Protein AF-A0A175JTN0-F1 (afdb_monomer_lite)

Organism: Entamoeba histolytica (NCBI:txid5759)

Foldseek 3Di:
DVVLVVCQPCCVVCVVCLVVLLVVLVVQCPDPDLVSVLSSLLCNCVSPVDLVSVLVSLVSLLVSLLPDPDVVSVQSSLVSSVVSCVVPPLSHDPVSLLSLLVCCVPVVCVVSSLVSSLSNQAQVCLQVLLVSLLVVCPDDDLVVNLVSLVSNLVSCVRHVPHDCLVVLLVLQQPPSSLVSSLVSLLVVCVDDCVAVSLVVLLVSLFSHPDQVSNLSSLLSNLVRDPDLVVNLVSLVVLLVVQPPPPPPPPPPPDDDDDDDDDDDDDFDWDWDWDQDPVRDIDIDTDRDPPPPVVVVVCPPDTSNVCLLVPDPSNLVSNLVSLVSSLVPDDDDVSVVSVVSSVVSNVSSVVSD

Sequence (352 aa):
MVVLKFIRLIYKSTPQFKSKYIEILGCLISSNSLMVKLEVASIFPLITGNAHVVTQSIQTLVDVVCSSSDVNVKIIGIQRIKMICSRYPKVIKGSCISSLLRMLSIPSIRKDVLQLVMTSLAPRNAGEIVTALRKEIGKDDTGFVVEVLVALRKCKEVNEGVEIDDVMFEALTTPELAKEAIEYIEYRLQGEQRENTVARLIDFIEEVSDNKTLRSIIWMICEYCSHYDEVISMFKRLIVELPNKEETFIEKDIEEKETEEEKKDNGIIESKTVVLADGTYGSVIETFDKQTEKNKFFQKVGLRTMIEQMDSLVISSLAIGIAKICSKVTGKEGNCIRAKGIQILLELYYYV

Radius of gyration: 32.45 Å; chains: 1; bounding box: 75×80×81 Å

Structure (mmCIF, N/CA/C/O backbone):
data_AF-A0A175JTN0-F1
#
_entry.id   AF-A0A175JTN0-F1
#
loop_
_atom_site.group_PDB
_atom_site.id
_atom_site.type_symbol
_atom_site.label_atom_id
_atom_site.label_alt_id
_atom_site.label_comp_id
_atom_site.label_asym_id
_atom_site.label_entity_id
_atom_site.label_seq_id
_atom_site.pdbx_PDB_ins_code
_atom_site.Cartn_x
_atom_site.Cartn_y
_atom_site.Cartn_z
_atom_site.occupancy
_atom_site.B_iso_or_equiv
_atom_site.auth_seq_id
_atom_site.auth_comp_id
_atom_site.auth_asym_id
_atom_site.auth_atom_id
_atom_site.pdbx_PDB_model_num
ATOM 1 N N . MET A 1 1 ? -18.545 7.941 32.592 1.00 83.88 1 MET A N 1
ATOM 2 C CA . MET A 1 1 ? -17.061 7.870 32.624 1.00 83.88 1 MET A CA 1
ATOM 3 C C . MET A 1 1 ? -16.509 7.240 33.903 1.00 83.88 1 MET A C 1
ATOM 5 O O . MET A 1 1 ? -15.729 6.305 33.783 1.00 83.88 1 MET A O 1
ATOM 9 N N . VAL A 1 2 ? -16.905 7.685 35.106 1.00 88.88 2 VAL A N 1
ATOM 10 C CA . VAL A 1 2 ? -16.390 7.145 36.391 1.00 88.88 2 VAL A CA 1
ATOM 11 C C . VAL A 1 2 ? -16.572 5.626 36.512 1.00 88.88 2 VAL A C 1
ATOM 13 O O . VAL A 1 2 ? -15.606 4.915 36.770 1.00 88.88 2 VAL A O 1
ATOM 16 N N . VAL A 1 3 ? -17.773 5.120 36.212 1.00 89.81 3 VAL A N 1
ATOM 17 C CA . VAL A 1 3 ? -18.089 3.679 36.246 1.00 89.81 3 VAL A CA 1
ATOM 18 C C . VAL A 1 3 ? -17.152 2.852 35.353 1.00 89.81 3 VAL A C 1
ATOM 20 O O . VAL A 1 3 ? -16.674 1.802 35.763 1.00 89.81 3 VAL A O 1
ATOM 23 N N . LEU A 1 4 ? -16.823 3.339 34.152 1.00 92.62 4 LEU A N 1
ATOM 24 C CA . LEU A 1 4 ? -15.944 2.630 33.214 1.00 92.62 4 LEU A CA 1
ATOM 25 C C . LEU A 1 4 ? -14.496 2.578 33.704 1.00 92.62 4 LEU A C 1
ATOM 27 O O . LEU A 1 4 ? -13.853 1.535 33.609 1.00 92.62 4 LEU A O 1
ATOM 31 N N . LYS A 1 5 ? -13.992 3.687 34.264 1.00 89.50 5 LYS A N 1
ATOM 32 C CA . LYS A 1 5 ? -12.659 3.725 34.884 1.00 89.50 5 LYS A CA 1
ATOM 33 C C . LYS A 1 5 ? -12.577 2.759 36.062 1.00 89.50 5 LYS A C 1
ATOM 35 O O . LYS A 1 5 ? -11.606 2.017 36.162 1.00 89.50 5 LYS A O 1
ATOM 40 N N . PHE A 1 6 ? -13.615 2.734 36.897 1.00 92.75 6 PHE A N 1
ATOM 41 C CA . PHE A 1 6 ? -13.718 1.800 38.011 1.00 92.75 6 PHE A CA 1
ATOM 42 C C . PHE A 1 6 ? -13.652 0.349 37.522 1.00 92.75 6 PHE A C 1
ATOM 44 O O . PHE A 1 6 ? -12.746 -0.376 37.923 1.00 92.75 6 PHE A O 1
ATOM 51 N N . ILE A 1 7 ? -14.511 -0.041 36.570 1.00 93.00 7 ILE A N 1
ATOM 52 C CA . ILE A 1 7 ? -14.511 -1.394 35.986 1.00 93.00 7 ILE A CA 1
ATOM 53 C C . ILE A 1 7 ? -13.128 -1.759 35.427 1.00 93.00 7 ILE A C 1
ATOM 55 O O . ILE A 1 7 ? -12.624 -2.843 35.716 1.00 93.00 7 ILE A O 1
ATOM 59 N N . ARG A 1 8 ? -12.477 -0.858 34.675 1.00 90.44 8 ARG A N 1
ATOM 60 C CA . ARG A 1 8 ? -11.145 -1.100 34.089 1.00 90.44 8 ARG A CA 1
ATOM 61 C C . ARG A 1 8 ? -10.075 -1.416 35.138 1.00 90.44 8 ARG A C 1
ATOM 63 O O . ARG A 1 8 ? -9.182 -2.208 34.848 1.00 90.44 8 ARG A O 1
ATOM 70 N N . LEU A 1 9 ? -10.156 -0.803 36.317 1.00 92.38 9 LEU A N 1
ATOM 71 C CA . LEU A 1 9 ? -9.187 -0.992 37.398 1.00 92.38 9 LEU A CA 1
ATOM 72 C C . LEU A 1 9 ? -9.424 -2.292 38.169 1.00 92.38 9 LEU A C 1
ATOM 74 O O . LEU A 1 9 ? -8.462 -2.984 38.491 1.00 92.38 9 LEU A O 1
ATOM 78 N N . ILE A 1 10 ? -10.683 -2.640 38.451 1.00 93.75 10 ILE A N 1
ATOM 79 C CA . ILE A 1 10 ? -10.983 -3.722 39.400 1.00 93.75 10 ILE A CA 1
ATOM 80 C C . ILE A 1 10 ? -11.272 -5.079 38.756 1.00 93.75 10 ILE A C 1
ATOM 82 O O . ILE A 1 10 ? -11.131 -6.086 39.440 1.00 93.75 10 ILE A O 1
ATOM 86 N N . TYR A 1 11 ? -11.629 -5.148 37.462 1.00 91.81 11 TYR A N 1
ATOM 87 C CA . TYR A 1 11 ? -12.179 -6.383 36.870 1.00 91.81 11 TYR A CA 1
ATOM 88 C C . TYR A 1 11 ? -11.276 -7.619 37.010 1.00 91.81 11 TYR A C 1
ATOM 90 O O . TYR A 1 11 ? -11.780 -8.739 37.034 1.00 91.81 11 TYR A O 1
ATOM 98 N N . LYS A 1 12 ? -9.952 -7.427 37.084 1.00 91.44 12 LYS A N 1
ATOM 99 C CA . LYS A 1 12 ? -8.987 -8.519 37.289 1.00 91.44 12 LYS A CA 1
ATOM 100 C C . LYS A 1 12 ? -8.995 -9.046 38.723 1.00 91.44 12 LYS A C 1
ATOM 102 O O . LYS A 1 12 ? -8.822 -10.241 38.920 1.00 91.44 12 LYS A O 1
ATOM 107 N N . SER A 1 13 ? -9.198 -8.164 39.699 1.00 94.06 13 SER A N 1
ATOM 108 C CA . SER A 1 13 ? -9.220 -8.494 41.128 1.00 94.06 13 SER A CA 1
ATOM 109 C C . SER A 1 13 ? -10.589 -8.995 41.595 1.00 94.06 13 SER A C 1
ATOM 111 O O . SER A 1 13 ? -10.691 -9.580 42.668 1.00 94.06 13 SER A O 1
ATOM 113 N N . THR A 1 14 ? -11.644 -8.774 40.804 1.00 92.81 14 THR A N 1
ATOM 114 C CA . THR A 1 14 ? -13.027 -9.152 41.133 1.00 92.81 14 THR A CA 1
ATOM 115 C C . THR A 1 14 ? -13.704 -10.002 40.043 1.00 92.81 14 THR A C 1
ATOM 117 O O . THR A 1 14 ? -14.775 -9.641 39.536 1.00 92.81 14 THR A O 1
ATOM 120 N N . PRO A 1 15 ? -13.130 -11.163 39.669 1.00 90.62 15 PRO A N 1
ATOM 121 C CA . PRO A 1 15 ? -13.679 -12.021 38.614 1.00 90.62 15 PRO A CA 1
ATOM 122 C C . PRO A 1 15 ? -15.099 -12.531 38.915 1.00 90.62 15 PRO A C 1
ATOM 124 O O . PRO A 1 15 ? -15.869 -12.777 37.987 1.00 90.62 15 PRO A O 1
ATOM 127 N N . GLN A 1 16 ? -15.487 -12.622 40.191 1.00 93.31 16 GLN A N 1
ATOM 128 C CA . GLN A 1 16 ? -16.821 -13.039 40.633 1.00 93.31 16 GLN A CA 1
ATOM 129 C C . GLN A 1 16 ? -17.959 -12.136 40.127 1.00 93.31 16 GLN A C 1
ATOM 131 O O . GLN A 1 16 ? -19.101 -12.577 40.044 1.00 93.31 16 GLN A O 1
ATOM 136 N N . PHE A 1 17 ? -17.670 -10.884 39.751 1.00 92.88 17 PHE A N 1
ATOM 137 C CA . PHE A 1 17 ? -18.666 -9.941 39.224 1.00 92.88 17 PHE A CA 1
ATOM 138 C C . PHE A 1 17 ? -18.621 -9.791 37.699 1.00 92.88 17 PHE A C 1
ATOM 140 O O . PHE A 1 17 ? -19.244 -8.881 37.149 1.00 92.88 17 PHE A O 1
ATOM 147 N N . LYS A 1 18 ? -17.914 -10.685 36.994 1.00 91.50 18 LYS A N 1
ATOM 148 C CA . LYS A 1 18 ? -17.742 -10.619 35.536 1.00 91.50 18 LYS A CA 1
ATOM 149 C C . LYS A 1 18 ? -19.066 -10.499 34.773 1.00 91.50 18 LYS A C 1
ATOM 151 O O . LYS A 1 18 ? -19.143 -9.677 33.864 1.00 91.50 18 LYS A O 1
ATOM 156 N N . SER A 1 19 ? -20.098 -11.261 35.140 1.00 92.75 19 SER A N 1
ATOM 157 C CA . SER A 1 19 ? -21.422 -11.192 34.496 1.00 92.75 19 SER A CA 1
ATOM 158 C C . SER A 1 19 ? -22.041 -9.796 34.600 1.00 92.75 19 SER A C 1
ATOM 160 O O . SER A 1 19 ? -22.420 -9.217 33.586 1.00 92.75 19 SER A O 1
ATOM 162 N N . LYS A 1 20 ? -22.018 -9.197 35.796 1.00 93.62 20 LYS A N 1
ATOM 163 C CA . LYS A 1 20 ? -22.515 -7.833 36.033 1.00 93.62 20 LYS A CA 1
ATOM 164 C C . LYS A 1 20 ? -21.754 -6.792 35.213 1.00 93.62 20 LYS A C 1
ATOM 166 O O . LYS A 1 20 ? -22.359 -5.873 34.670 1.00 93.62 20 LYS A O 1
ATOM 171 N N . TYR A 1 21 ? -20.430 -6.924 35.085 1.00 93.94 21 TYR A N 1
ATOM 172 C CA . TYR A 1 21 ? -19.649 -6.018 34.234 1.00 93.94 21 TYR A CA 1
ATOM 173 C C . TYR A 1 21 ? -20.057 -6.125 32.763 1.00 93.94 21 TYR A C 1
ATOM 175 O O . TYR A 1 21 ? -20.154 -5.103 32.090 1.00 93.94 21 TYR A O 1
ATOM 183 N N . ILE A 1 22 ? -20.315 -7.338 32.272 1.00 93.00 22 ILE A N 1
ATOM 184 C CA . ILE A 1 22 ? -20.753 -7.579 30.892 1.00 93.00 22 ILE A CA 1
ATOM 185 C C . ILE A 1 22 ? -22.120 -6.944 30.634 1.00 93.00 22 ILE A C 1
ATOM 187 O O . ILE A 1 22 ? -22.274 -6.265 29.623 1.00 93.00 22 ILE A O 1
ATOM 191 N N . GLU A 1 23 ? -23.074 -7.098 31.553 1.00 92.75 23 GLU A N 1
ATOM 192 C CA . GLU A 1 23 ? -24.397 -6.465 31.461 1.00 92.75 23 GLU A CA 1
ATOM 193 C C . GLU A 1 23 ? -24.289 -4.935 31.413 1.00 92.75 23 GLU A C 1
ATOM 195 O O . GLU A 1 23 ? -24.821 -4.298 30.505 1.00 92.75 23 GLU A O 1
ATOM 200 N N . ILE A 1 24 ? -23.522 -4.337 32.334 1.00 93.38 24 ILE A N 1
ATOM 201 C CA . ILE A 1 24 ? -23.320 -2.882 32.380 1.00 93.38 24 ILE A CA 1
ATOM 202 C C . ILE A 1 24 ? -22.676 -2.377 31.081 1.00 93.38 24 ILE A C 1
ATOM 204 O O . ILE A 1 24 ? -23.119 -1.378 30.514 1.00 93.38 24 ILE A O 1
ATOM 208 N N . LEU A 1 25 ? -21.634 -3.051 30.589 1.00 94.44 25 LEU A N 1
ATOM 209 C CA . LEU A 1 25 ? -20.949 -2.659 29.353 1.00 94.44 25 LEU A CA 1
ATOM 210 C C . LEU A 1 25 ? -21.842 -2.841 28.122 1.00 94.44 25 LEU A C 1
ATOM 212 O O . LEU A 1 25 ? -21.816 -1.988 27.235 1.00 94.44 25 LEU A O 1
ATOM 216 N N . GLY A 1 26 ? -22.668 -3.888 28.099 1.00 92.12 26 GLY A N 1
ATOM 217 C CA . GLY A 1 26 ? -23.675 -4.115 27.066 1.00 92.12 26 GLY A CA 1
ATOM 218 C C . GLY A 1 26 ? -24.718 -2.998 27.002 1.00 92.12 26 GLY A C 1
ATOM 219 O O . GLY A 1 26 ? -25.066 -2.554 25.914 1.00 92.12 26 GLY A O 1
ATOM 220 N N . CYS A 1 27 ? -25.154 -2.459 28.141 1.00 91.88 27 CYS A N 1
ATOM 221 C CA . CYS A 1 27 ? -26.042 -1.293 28.155 1.00 91.88 27 CYS A CA 1
ATOM 222 C C . CYS A 1 27 ? -25.326 -0.012 27.692 1.00 91.88 27 CYS A C 1
ATOM 224 O O . CYS A 1 27 ? -25.894 0.807 26.970 1.00 91.88 27 CYS A O 1
ATOM 226 N N . LEU A 1 28 ? -24.065 0.179 28.096 1.00 93.44 28 LEU A N 1
ATOM 227 C CA . LEU A 1 28 ? -23.324 1.413 27.823 1.00 93.44 28 LEU A CA 1
ATOM 228 C C . LEU A 1 28 ? -22.795 1.520 26.385 1.00 93.44 28 LEU A C 1
ATOM 230 O O . LEU A 1 28 ? -22.581 2.641 25.913 1.00 93.44 28 LEU A O 1
ATOM 234 N N . ILE A 1 29 ? -22.596 0.405 25.670 1.00 91.56 29 ILE A N 1
ATOM 235 C CA . ILE A 1 29 ? -22.139 0.441 24.268 1.00 91.56 29 ILE A CA 1
ATOM 236 C C . ILE A 1 29 ? -23.184 1.077 23.338 1.00 91.56 29 ILE A C 1
ATOM 238 O O . ILE A 1 29 ? -22.823 1.691 22.338 1.00 91.56 29 ILE A O 1
ATOM 242 N N . SER A 1 30 ? -24.462 1.012 23.716 1.00 88.62 30 SER A N 1
ATOM 243 C CA . SER A 1 30 ? -25.587 1.614 22.989 1.00 88.62 30 SER A CA 1
ATOM 244 C C . SER A 1 30 ? -25.873 3.065 23.399 1.00 88.62 30 SER A C 1
ATOM 246 O O . SER A 1 30 ? -26.888 3.633 23.010 1.00 88.62 30 SER A O 1
ATOM 248 N N . SER A 1 31 ? -25.007 3.685 24.205 1.00 91.25 31 SER A N 1
ATOM 249 C CA . SER A 1 31 ? -25.204 5.066 24.658 1.00 91.25 31 SER A CA 1
ATOM 250 C C . SER A 1 31 ? -25.028 6.102 23.535 1.00 91.25 31 SER A C 1
ATOM 252 O O . SER A 1 31 ? -24.278 5.909 22.576 1.00 91.25 31 SER A O 1
ATOM 254 N N . ASN A 1 32 ? -25.678 7.262 23.683 1.00 89.12 32 ASN A N 1
ATOM 255 C CA . ASN A 1 32 ? -25.590 8.355 22.703 1.00 89.12 32 ASN A CA 1
ATOM 256 C C . ASN A 1 32 ? -24.238 9.088 22.728 1.00 89.12 32 ASN A C 1
ATOM 258 O O . ASN A 1 32 ? -23.839 9.694 21.736 1.00 89.12 32 ASN A O 1
ATOM 262 N N . SER A 1 33 ? -23.500 9.023 23.838 1.00 91.75 33 SER A N 1
ATOM 263 C CA . SER A 1 33 ? -22.225 9.730 23.981 1.00 91.75 33 SER A CA 1
ATOM 264 C C . SER A 1 33 ? -21.087 8.985 23.280 1.00 91.75 33 SER A C 1
ATOM 266 O O . SER A 1 33 ? -20.746 7.859 23.646 1.00 91.75 33 SER A O 1
ATOM 268 N N . LEU A 1 34 ? -20.440 9.648 22.314 1.00 90.69 34 LEU A N 1
ATOM 269 C CA . LEU A 1 34 ? -19.268 9.118 21.607 1.00 90.69 34 LEU A CA 1
ATOM 270 C C . LEU A 1 34 ? -18.131 8.739 22.567 1.00 90.69 34 LEU A C 1
ATOM 272 O O . LEU A 1 34 ? -17.533 7.676 22.423 1.00 90.69 34 LEU A O 1
ATOM 276 N N . MET A 1 35 ? -17.882 9.555 23.595 1.00 89.94 35 MET A N 1
ATOM 277 C CA . MET A 1 35 ? -16.815 9.300 24.567 1.00 89.94 35 MET A CA 1
ATOM 278 C C . MET A 1 35 ? -17.096 8.061 25.431 1.00 89.94 35 MET A C 1
ATOM 280 O O . MET A 1 35 ? -16.186 7.288 25.735 1.00 89.94 35 MET A O 1
ATOM 284 N N . VAL A 1 36 ? -18.363 7.838 25.803 1.00 92.81 36 VAL A N 1
ATOM 285 C CA . VAL A 1 36 ? -18.768 6.624 26.529 1.00 92.81 36 VAL A CA 1
ATOM 286 C C . VAL A 1 36 ? -18.583 5.402 25.634 1.00 92.81 36 VAL A C 1
ATOM 288 O O . VAL A 1 36 ? -17.962 4.437 26.074 1.00 92.81 36 VAL A O 1
ATOM 291 N N . LYS A 1 37 ? -19.024 5.463 24.371 1.00 93.94 37 LYS A N 1
ATOM 292 C CA . LYS A 1 37 ? -18.833 4.381 23.392 1.00 93.94 37 LYS A CA 1
ATOM 293 C C . LYS A 1 37 ? -17.358 4.038 23.176 1.00 93.94 37 LYS A C 1
ATOM 295 O O . LYS A 1 37 ? -16.999 2.864 23.226 1.00 93.94 37 LYS A O 1
ATOM 300 N N . LEU A 1 38 ? -16.499 5.047 23.025 1.00 93.06 38 LEU A N 1
ATOM 301 C CA . LEU A 1 38 ? -15.052 4.874 22.865 1.00 93.06 38 LEU A CA 1
ATOM 302 C C . LEU A 1 38 ? -14.406 4.172 24.065 1.00 93.06 38 LEU A C 1
ATOM 304 O O . LEU A 1 38 ? -13.547 3.301 23.901 1.00 93.06 38 LEU A O 1
ATOM 308 N N . GLU A 1 39 ? -14.808 4.531 25.287 1.00 93.50 39 GLU A N 1
ATOM 309 C CA . GLU A 1 39 ? -14.290 3.862 26.480 1.00 93.50 39 GLU A CA 1
ATOM 310 C C . GLU A 1 39 ? -14.835 2.445 26.642 1.00 93.50 39 GLU A C 1
ATOM 312 O O . GLU A 1 39 ? -14.049 1.521 26.859 1.00 93.50 39 GLU A O 1
ATOM 317 N N . VAL A 1 40 ? -16.146 2.246 26.481 1.00 95.00 40 VAL A N 1
ATOM 318 C CA . VAL A 1 40 ? -16.782 0.924 26.584 1.00 95.00 40 VAL A CA 1
ATOM 319 C C . VAL A 1 40 ? -16.154 -0.046 25.593 1.00 95.00 40 VAL A C 1
ATOM 321 O O . VAL A 1 40 ? -15.676 -1.102 26.002 1.00 95.00 40 VAL A O 1
ATOM 324 N N . ALA A 1 41 ? -16.072 0.331 24.317 1.00 94.25 41 ALA A N 1
ATOM 325 C CA . ALA A 1 41 ? -15.540 -0.525 23.263 1.00 94.25 41 ALA A CA 1
ATOM 326 C C . ALA A 1 41 ? -14.047 -0.859 23.453 1.00 94.25 41 ALA A C 1
ATOM 328 O O . ALA A 1 41 ? -13.564 -1.880 22.974 1.00 94.25 41 ALA A O 1
ATOM 329 N N . SER A 1 42 ? -13.306 -0.053 24.219 1.00 92.62 42 SER A N 1
ATOM 330 C CA . SER A 1 42 ? -11.918 -0.369 24.582 1.00 92.62 42 SER A CA 1
ATOM 331 C C . SER A 1 42 ? -11.783 -1.360 25.747 1.00 92.62 42 SER A C 1
ATOM 333 O O . SER A 1 42 ? -10.759 -2.028 25.873 1.00 92.62 42 SER A O 1
ATOM 335 N N . ILE A 1 43 ? -12.790 -1.447 26.621 1.00 92.88 43 ILE A N 1
ATOM 336 C CA . ILE A 1 43 ? -12.772 -2.284 27.832 1.00 92.88 43 ILE A CA 1
ATOM 337 C C . ILE A 1 43 ? -13.485 -3.617 27.585 1.00 92.88 43 ILE A C 1
ATOM 339 O O . ILE A 1 43 ? -13.046 -4.662 28.062 1.00 92.88 43 ILE A O 1
ATOM 343 N N . PHE A 1 44 ? -14.574 -3.600 26.822 1.00 94.12 44 PHE A N 1
ATOM 344 C CA . PHE A 1 44 ? -15.468 -4.741 26.661 1.00 94.12 44 PHE A CA 1
ATOM 345 C C . PHE A 1 44 ? -14.788 -6.003 26.079 1.00 94.12 44 PHE A C 1
ATOM 347 O O . PHE A 1 44 ? -14.988 -7.096 26.631 1.00 94.12 44 PHE A O 1
ATOM 354 N N . PRO A 1 45 ? -13.893 -5.892 25.073 1.00 92.75 45 PRO A N 1
ATOM 355 C CA . PRO A 1 45 ? -13.104 -7.025 24.577 1.00 92.75 45 PRO A CA 1
ATOM 356 C C . PRO A 1 45 ? -12.122 -7.602 25.603 1.00 92.75 45 PRO A C 1
ATOM 358 O O . PRO A 1 45 ? -11.782 -8.782 25.536 1.00 92.75 45 PRO A O 1
ATOM 361 N N . LEU A 1 46 ? -11.645 -6.783 26.551 1.00 89.38 46 LEU A N 1
ATOM 362 C CA . LEU A 1 46 ? -10.662 -7.196 27.559 1.00 89.38 46 LEU A CA 1
ATOM 363 C C . LEU A 1 46 ? -11.282 -8.079 28.647 1.00 89.38 46 LEU A C 1
ATOM 365 O O . LEU A 1 46 ? -10.590 -8.930 29.198 1.00 89.38 46 LEU A O 1
ATOM 369 N N . ILE A 1 47 ? -12.566 -7.873 28.951 1.00 90.62 47 ILE A N 1
ATOM 370 C CA . ILE A 1 47 ? -13.286 -8.607 30.001 1.00 90.62 47 ILE A CA 1
ATOM 371 C C . ILE A 1 47 ? -13.900 -9.893 29.450 1.00 90.62 47 ILE A C 1
ATOM 373 O O . ILE A 1 47 ? -13.807 -10.948 30.081 1.00 90.62 47 ILE A O 1
ATOM 377 N N . THR A 1 48 ? -14.554 -9.816 28.289 1.00 89.50 48 THR A N 1
ATOM 378 C CA . THR A 1 48 ? -15.288 -10.961 27.733 1.00 89.50 48 THR A CA 1
ATOM 379 C C . THR A 1 48 ? -14.357 -11.969 27.073 1.00 89.50 48 THR A C 1
ATOM 381 O O . THR A 1 48 ? -14.480 -13.161 27.347 1.00 89.50 48 THR A O 1
ATOM 384 N N . GLY A 1 49 ? -13.447 -11.495 26.213 1.00 83.50 49 GLY A N 1
ATOM 385 C CA . GLY A 1 49 ? -12.686 -12.321 25.274 1.00 83.50 49 GLY A CA 1
ATOM 386 C C . GLY A 1 49 ? -13.529 -12.960 24.161 1.00 83.50 49 GLY A C 1
ATOM 387 O O . GLY A 1 49 ? -13.007 -13.749 23.382 1.00 83.50 49 GLY A O 1
ATOM 388 N N . ASN A 1 50 ? -14.827 -12.648 24.073 1.00 89.75 50 ASN A N 1
ATOM 389 C CA . ASN A 1 50 ? -15.720 -13.246 23.083 1.00 89.75 50 ASN A CA 1
ATOM 390 C C . ASN A 1 50 ? -15.492 -12.599 21.708 1.00 89.75 50 ASN A C 1
ATOM 392 O O . ASN A 1 50 ? -15.607 -11.380 21.577 1.00 89.75 50 ASN A O 1
ATOM 396 N N . ALA A 1 51 ? -15.237 -13.413 20.680 1.00 89.44 51 ALA A N 1
ATOM 397 C CA . ALA A 1 51 ? -14.979 -12.956 19.315 1.00 89.44 51 ALA A CA 1
ATOM 398 C C . ALA A 1 51 ? -16.072 -12.022 18.761 1.00 89.44 51 ALA A C 1
ATOM 400 O O . ALA A 1 51 ? -15.753 -11.008 18.144 1.00 89.44 51 ALA A O 1
ATOM 401 N N . HIS A 1 52 ? -17.352 -12.300 19.036 1.00 89.69 52 HIS A N 1
ATOM 402 C CA . HIS A 1 52 ? -18.457 -11.439 18.605 1.00 89.69 52 HIS A CA 1
ATOM 403 C C . HIS A 1 52 ? -18.348 -10.037 19.219 1.00 89.69 52 HIS A C 1
ATOM 405 O O . HIS A 1 52 ? -18.437 -9.031 18.515 1.00 89.69 52 HIS A O 1
ATOM 411 N N . VAL A 1 53 ? -18.097 -9.969 20.530 1.00 91.38 53 VAL A N 1
ATOM 412 C CA . VAL A 1 53 ? -17.951 -8.705 21.269 1.00 91.38 53 VAL A CA 1
ATOM 413 C C . VAL A 1 53 ? -16.702 -7.951 20.822 1.00 91.38 53 VAL A C 1
ATOM 415 O O . VAL A 1 53 ? -16.741 -6.727 20.708 1.00 91.38 53 VAL A O 1
ATOM 418 N N . VAL A 1 54 ? -15.606 -8.659 20.532 1.00 92.62 54 VAL A N 1
ATOM 419 C CA . VAL A 1 54 ? -14.376 -8.065 19.986 1.00 92.62 54 VAL A CA 1
ATOM 420 C C . VAL A 1 54 ? -14.678 -7.370 18.660 1.00 92.62 54 VAL A C 1
ATOM 422 O O . VAL A 1 54 ? -14.391 -6.182 18.517 1.00 92.62 54 VAL A O 1
ATOM 425 N N . THR A 1 55 ? -15.313 -8.063 17.713 1.00 91.75 55 THR A N 1
ATOM 426 C CA . THR A 1 55 ? -15.629 -7.471 16.409 1.00 91.75 55 THR A CA 1
ATOM 427 C C . THR A 1 55 ? -16.631 -6.324 16.513 1.00 91.75 55 THR A C 1
ATOM 429 O O . THR A 1 55 ? -16.441 -5.294 15.868 1.00 91.75 55 THR A O 1
ATOM 432 N N . GLN A 1 56 ? -17.667 -6.463 17.344 1.00 91.81 56 GLN A N 1
ATOM 433 C CA . GLN A 1 56 ? -18.633 -5.390 17.583 1.00 91.81 56 GLN A CA 1
ATOM 434 C C . GLN A 1 56 ? -17.952 -4.152 18.176 1.00 91.81 56 GLN A C 1
ATOM 436 O O . GLN A 1 56 ? -18.202 -3.038 17.729 1.00 91.81 56 GLN A O 1
ATOM 441 N N . SER A 1 57 ? -17.038 -4.344 19.129 1.00 93.62 57 SER A N 1
ATOM 442 C CA . SER A 1 57 ? -16.294 -3.245 19.745 1.00 93.62 57 SER A CA 1
ATOM 443 C C . SER A 1 57 ? -15.387 -2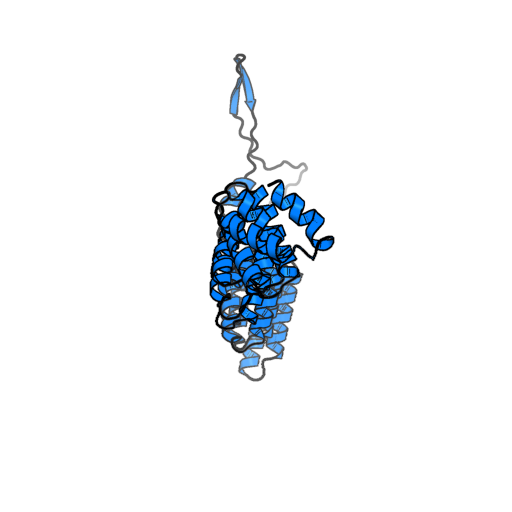.531 18.743 1.00 93.62 57 SER A C 1
ATOM 445 O O . SER A 1 57 ? -15.298 -1.308 18.770 1.00 93.62 57 SER A O 1
ATOM 447 N N . ILE A 1 58 ? -14.743 -3.263 17.829 1.00 93.62 58 ILE A N 1
ATOM 448 C CA . ILE A 1 58 ? -13.944 -2.656 16.755 1.00 93.62 58 ILE A CA 1
ATOM 449 C C . ILE A 1 58 ? -14.825 -1.825 15.829 1.00 93.62 58 ILE A C 1
ATOM 451 O O . ILE A 1 58 ? -14.462 -0.692 15.531 1.00 93.62 58 ILE A O 1
ATOM 455 N N . GLN A 1 59 ? -15.984 -2.348 15.416 1.00 93.44 59 GLN A N 1
ATOM 456 C CA . GLN A 1 59 ? -16.930 -1.590 14.596 1.00 93.44 59 GLN A CA 1
ATOM 457 C C . GLN A 1 59 ? -17.354 -0.302 15.315 1.00 93.44 59 GLN A C 1
ATOM 459 O O . GLN A 1 59 ? -17.218 0.777 14.751 1.00 93.44 59 GLN A O 1
ATOM 464 N N . THR A 1 60 ? -17.741 -0.385 16.593 1.00 94.00 60 THR A N 1
ATOM 465 C CA . THR A 1 60 ? -18.097 0.799 17.388 1.00 94.00 60 THR A CA 1
ATOM 466 C C . THR A 1 60 ? -16.940 1.793 17.512 1.00 94.00 60 THR A C 1
ATOM 468 O O . THR A 1 60 ? -17.169 2.996 17.424 1.00 94.00 60 THR A O 1
ATOM 471 N N . LEU A 1 61 ? -15.697 1.334 17.702 1.00 94.69 61 LEU A N 1
ATOM 472 C CA . LEU A 1 61 ? -14.532 2.225 17.736 1.00 94.69 61 LEU A CA 1
ATOM 473 C C . LEU A 1 61 ? -14.329 2.936 16.399 1.00 94.69 61 LEU A C 1
ATOM 475 O O . LEU A 1 61 ? -14.124 4.146 16.397 1.00 94.69 61 LEU A O 1
ATOM 479 N N . VAL A 1 62 ? -14.416 2.212 15.282 1.00 94.75 62 VAL A N 1
ATOM 480 C CA . VAL A 1 62 ? -14.308 2.796 13.939 1.00 94.75 62 VAL A CA 1
ATOM 481 C C . VAL A 1 62 ? -15.416 3.829 13.719 1.00 94.75 62 VAL A C 1
ATOM 483 O O . VAL A 1 62 ? -15.117 4.952 13.327 1.00 94.75 62 VAL A O 1
ATOM 486 N N . ASP A 1 63 ? -16.664 3.510 14.064 1.00 93.12 63 ASP A N 1
ATOM 487 C CA . ASP A 1 63 ? -17.802 4.424 13.913 1.00 93.12 63 ASP A CA 1
ATOM 488 C C . ASP A 1 63 ? -17.627 5.703 14.746 1.00 93.12 63 ASP A C 1
ATOM 490 O O . ASP A 1 63 ? -17.901 6.809 14.272 1.00 93.12 63 ASP A O 1
ATOM 494 N N . VAL A 1 64 ? -17.131 5.574 15.983 1.00 93.56 64 VAL A N 1
ATOM 495 C CA . VAL A 1 64 ? -16.847 6.726 16.849 1.00 93.56 64 VAL A CA 1
ATOM 496 C C . VAL A 1 64 ? -15.722 7.584 16.274 1.00 93.56 64 VAL A C 1
ATOM 498 O O . VAL A 1 64 ? -15.851 8.806 16.242 1.00 93.56 64 VAL A O 1
ATOM 501 N N . VAL A 1 65 ? -14.638 6.967 15.800 1.00 94.19 65 VAL A N 1
ATOM 502 C CA . VAL A 1 65 ? -13.504 7.681 15.196 1.00 94.19 65 VAL A CA 1
ATOM 503 C C . VAL A 1 65 ? -13.931 8.410 13.919 1.00 94.19 65 VAL A C 1
ATOM 505 O O . VAL A 1 65 ? -13.549 9.563 13.727 1.00 94.19 65 VAL A O 1
ATOM 508 N N . CYS A 1 66 ? -14.758 7.788 13.075 1.00 92.44 66 CYS A N 1
ATOM 509 C CA . CYS A 1 66 ? -15.292 8.425 11.872 1.00 92.44 66 CYS A CA 1
ATOM 510 C C . CYS A 1 66 ? -16.230 9.597 12.196 1.00 92.44 66 CYS A C 1
ATOM 512 O O . CYS A 1 66 ? -16.184 10.612 11.507 1.00 92.44 66 CYS A O 1
ATOM 514 N N . SER A 1 67 ? -17.048 9.471 13.245 1.00 92.25 67 SER A N 1
ATOM 515 C CA . SER A 1 67 ? -18.015 10.504 13.650 1.00 92.25 67 SER A CA 1
ATOM 516 C C . SER A 1 67 ? -17.382 11.666 14.423 1.00 92.25 67 SER A C 1
ATOM 518 O O . SER A 1 67 ? -17.981 12.732 14.536 1.00 92.25 67 SER A O 1
ATOM 520 N N . SER A 1 68 ? -16.194 11.466 14.999 1.00 91.88 68 SER A N 1
ATOM 521 C CA . SER A 1 68 ? -15.502 12.494 15.776 1.00 91.88 68 SER A CA 1
ATOM 522 C C . SER A 1 68 ? -14.880 13.558 14.873 1.00 91.88 68 SER A C 1
ATOM 524 O O . SER A 1 68 ? -14.197 13.237 13.899 1.00 91.88 68 SER A O 1
ATOM 526 N N . SER A 1 69 ? -15.041 14.830 15.236 1.00 91.50 69 SER A N 1
ATOM 527 C CA . SER A 1 69 ? -14.323 15.952 14.616 1.00 91.50 69 SER A CA 1
ATOM 528 C C . SER A 1 69 ? -12.921 16.152 15.201 1.00 91.50 69 SER A C 1
ATOM 530 O O . SER A 1 69 ? -12.018 16.577 14.486 1.00 91.50 69 SER A O 1
ATOM 532 N N . ASP A 1 70 ? -12.710 15.805 16.473 1.00 93.38 70 ASP A N 1
ATOM 533 C CA . ASP A 1 70 ? -11.429 15.989 17.161 1.00 93.38 70 ASP A CA 1
ATOM 534 C C . ASP A 1 70 ? -10.391 14.952 16.702 1.00 93.38 70 ASP A C 1
ATOM 536 O O . ASP A 1 70 ? -10.592 13.740 16.848 1.00 93.38 70 ASP A O 1
ATOM 540 N N . VAL A 1 71 ? -9.263 15.437 16.174 1.00 93.00 71 VAL A N 1
ATOM 541 C CA . VAL A 1 71 ? -8.128 14.622 15.719 1.00 93.00 71 VAL A CA 1
ATOM 542 C C . VAL A 1 71 ? -7.523 13.815 16.870 1.00 93.00 71 VAL A C 1
ATOM 544 O O . VAL A 1 71 ? -7.158 12.659 16.665 1.00 93.00 71 VAL A O 1
ATOM 547 N N . ASN A 1 72 ? -7.490 14.348 18.094 1.00 93.44 72 ASN A N 1
ATOM 548 C CA . ASN A 1 72 ? -6.948 13.638 19.256 1.00 93.44 72 ASN A CA 1
ATOM 549 C C . ASN A 1 72 ? -7.772 12.393 19.586 1.00 93.44 72 ASN A C 1
ATOM 551 O O . ASN A 1 72 ? -7.224 11.324 19.862 1.00 93.44 72 ASN A O 1
ATOM 555 N N . VAL A 1 73 ? -9.099 12.502 19.492 1.00 92.12 73 VAL A N 1
ATOM 556 C CA . VAL A 1 73 ? -10.005 11.360 19.657 1.00 92.12 73 VAL A CA 1
ATOM 557 C C . VAL A 1 73 ? -9.743 10.313 18.576 1.00 92.12 73 VAL A C 1
ATOM 559 O O . VAL A 1 73 ? -9.754 9.119 18.879 1.00 92.12 73 VAL A O 1
ATOM 562 N N . LYS A 1 74 ? -9.443 10.735 17.339 1.00 94.81 74 LYS A N 1
ATOM 563 C CA . LYS A 1 74 ? -9.091 9.805 16.259 1.00 94.81 74 LYS A CA 1
ATOM 564 C C . LYS A 1 74 ? -7.770 9.091 16.516 1.00 94.81 74 LYS A C 1
ATOM 566 O O . LYS A 1 74 ? -7.731 7.871 16.391 1.00 94.81 74 LYS A O 1
ATOM 571 N N . ILE A 1 75 ? -6.730 9.812 16.937 1.00 94.50 75 ILE A N 1
ATOM 572 C CA . ILE A 1 75 ? -5.427 9.234 17.301 1.00 94.50 75 ILE A CA 1
ATOM 573 C C . ILE A 1 75 ? -5.611 8.180 18.399 1.00 94.50 75 ILE A C 1
ATOM 575 O O . ILE A 1 75 ? -5.230 7.021 18.228 1.00 94.50 75 ILE A O 1
ATOM 579 N N . ILE A 1 76 ? -6.275 8.548 19.499 1.00 94.00 76 ILE A N 1
ATOM 580 C CA . ILE A 1 76 ? -6.525 7.641 20.629 1.00 94.00 76 ILE A CA 1
ATOM 581 C C . ILE A 1 76 ? -7.373 6.441 20.190 1.00 94.00 76 ILE A C 1
ATOM 583 O O . ILE A 1 76 ? -7.115 5.305 20.596 1.00 94.00 76 ILE A O 1
ATOM 587 N N . GLY A 1 77 ? -8.397 6.673 19.368 1.00 94.69 77 GLY A N 1
ATOM 588 C CA . GLY A 1 77 ? -9.262 5.622 18.848 1.00 94.69 77 GLY A CA 1
ATOM 589 C C . GLY A 1 77 ? -8.500 4.618 17.985 1.00 94.69 77 GLY A C 1
ATOM 590 O O . GLY A 1 77 ? -8.600 3.417 18.229 1.00 94.69 77 GLY A O 1
ATOM 591 N N . ILE A 1 78 ? -7.670 5.089 17.051 1.00 95.44 78 ILE A N 1
ATOM 592 C CA . ILE A 1 78 ? -6.821 4.235 16.210 1.00 95.44 78 ILE A CA 1
ATOM 593 C C . ILE A 1 78 ? -5.830 3.425 17.047 1.00 95.44 78 ILE A C 1
ATOM 595 O O . ILE A 1 78 ? -5.739 2.209 16.869 1.00 95.44 78 ILE A O 1
ATOM 599 N N . GLN A 1 79 ? -5.160 4.047 18.020 1.00 94.44 79 GLN A N 1
ATOM 600 C CA . GLN A 1 79 ? -4.261 3.336 18.936 1.00 94.44 79 GLN A CA 1
ATOM 601 C C . GLN A 1 79 ? -4.988 2.215 19.693 1.00 94.44 79 GLN A C 1
ATOM 603 O O . GLN A 1 79 ? -4.466 1.107 19.829 1.00 94.44 79 GLN A O 1
ATOM 608 N N . ARG A 1 80 ? -6.226 2.458 20.144 1.00 93.06 80 ARG A N 1
ATOM 609 C CA . ARG A 1 80 ? -7.055 1.434 20.803 1.00 93.06 80 ARG A CA 1
ATOM 610 C C . ARG A 1 80 ? -7.430 0.294 19.868 1.00 93.06 80 ARG A C 1
ATOM 612 O O . ARG A 1 80 ? -7.341 -0.861 20.281 1.00 93.06 80 ARG A O 1
ATOM 619 N N . ILE A 1 81 ? -7.804 0.589 18.624 1.00 94.56 81 ILE A N 1
ATOM 620 C CA . ILE A 1 81 ? -8.101 -0.448 17.628 1.00 94.56 81 ILE A CA 1
ATOM 621 C C . ILE A 1 81 ? -6.842 -1.290 17.374 1.00 94.56 81 ILE A C 1
ATOM 623 O O . ILE A 1 81 ? -6.921 -2.518 17.419 1.00 94.56 81 ILE A O 1
ATOM 627 N N . LYS A 1 82 ? -5.670 -0.659 17.214 1.00 92.75 82 LYS A N 1
ATOM 628 C CA . LYS A 1 82 ? -4.377 -1.340 17.028 1.00 92.75 82 LYS A CA 1
ATOM 629 C C . LYS A 1 82 ? -4.045 -2.281 18.190 1.00 92.75 82 LYS A C 1
ATOM 631 O O . LYS A 1 82 ? -3.685 -3.431 17.953 1.00 92.75 82 LYS A O 1
ATOM 636 N N . MET A 1 83 ? -4.246 -1.841 19.437 1.00 91.31 83 MET A N 1
ATOM 637 C CA . MET A 1 83 ? -4.059 -2.681 20.632 1.00 91.31 83 MET A CA 1
ATOM 638 C C . MET A 1 83 ? -5.009 -3.885 20.685 1.00 91.31 83 MET A C 1
ATOM 640 O O . MET A 1 83 ? -4.631 -4.954 21.158 1.00 91.31 83 MET A O 1
ATOM 644 N N . ILE A 1 84 ? -6.256 -3.733 20.233 1.00 90.94 84 ILE A N 1
ATOM 645 C CA . ILE A 1 84 ? -7.194 -4.862 20.180 1.00 90.94 84 ILE A CA 1
ATOM 646 C C . ILE A 1 84 ? -6.765 -5.840 19.079 1.00 90.94 84 ILE A C 1
ATOM 648 O O . ILE A 1 84 ? -6.757 -7.047 19.311 1.00 90.94 84 ILE A O 1
ATOM 652 N N . CYS A 1 85 ? -6.362 -5.331 17.913 1.00 89.88 85 CYS A N 1
ATOM 653 C CA . CYS A 1 85 ? -5.963 -6.151 16.768 1.00 89.88 85 CYS A CA 1
ATOM 654 C C . CYS A 1 85 ? -4.639 -6.894 16.987 1.00 89.88 85 CYS A C 1
ATOM 656 O O . CYS A 1 85 ? -4.471 -7.990 16.461 1.00 89.88 85 CYS A O 1
ATOM 658 N N . SER A 1 86 ? -3.718 -6.348 17.790 1.00 89.81 86 SER A N 1
ATOM 659 C CA . SER A 1 86 ? -2.491 -7.065 18.163 1.00 89.81 86 SER A CA 1
ATOM 660 C C . SER A 1 86 ? -2.774 -8.276 19.054 1.00 89.81 86 SER A C 1
ATOM 662 O O . SER A 1 86 ? -2.068 -9.277 18.975 1.00 89.81 86 SER A O 1
ATOM 664 N N . ARG A 1 87 ? -3.827 -8.213 19.881 1.00 89.12 87 ARG A N 1
ATOM 665 C CA . ARG A 1 87 ? -4.251 -9.324 20.744 1.00 89.12 87 ARG A CA 1
ATOM 666 C C . ARG A 1 87 ? -5.157 -10.324 20.031 1.00 89.12 87 ARG A C 1
ATOM 668 O O . ARG A 1 87 ? -5.105 -11.512 20.334 1.00 89.12 87 ARG A O 1
ATOM 675 N N . TYR A 1 88 ? -5.994 -9.844 19.117 1.00 87.69 88 TYR A N 1
ATOM 676 C CA . TYR A 1 88 ? -6.933 -10.660 18.357 1.00 87.69 88 TYR A CA 1
ATOM 677 C C . TYR A 1 88 ? -6.698 -10.439 16.855 1.00 87.69 88 TYR A C 1
ATOM 679 O O . TYR A 1 88 ? -7.215 -9.469 16.304 1.00 87.69 88 TYR A O 1
ATOM 687 N N . PRO A 1 89 ? -5.928 -11.301 16.170 1.00 83.00 89 PRO A N 1
ATOM 688 C CA . PRO A 1 89 ? -5.676 -11.146 14.739 1.00 83.00 89 PRO A CA 1
ATOM 689 C C . PRO A 1 89 ? -6.934 -11.453 13.905 1.00 83.00 89 PRO A C 1
ATOM 691 O O . PRO A 1 89 ? -7.797 -12.223 14.322 1.00 83.00 89 PRO A O 1
ATOM 694 N N . LYS A 1 90 ? -7.025 -10.882 12.693 1.00 80.06 90 LYS A N 1
ATOM 695 C CA . LYS A 1 90 ? -8.092 -11.140 11.692 1.00 80.06 90 LYS A CA 1
ATOM 696 C C . LYS A 1 90 ? -9.532 -10.806 12.134 1.00 80.06 90 LYS A C 1
ATOM 698 O O . LYS A 1 90 ? -10.496 -11.348 11.601 1.00 80.06 90 LYS A O 1
ATOM 703 N N . VAL A 1 91 ? -9.693 -9.890 13.086 1.00 82.62 91 VAL A N 1
ATOM 704 C CA . VAL A 1 91 ? -11.001 -9.474 13.638 1.00 82.62 91 VAL A CA 1
ATOM 705 C C . VAL A 1 91 ? -11.672 -8.313 12.902 1.00 82.62 91 VAL A C 1
ATOM 707 O O . VAL A 1 91 ? -12.858 -8.052 13.118 1.00 82.62 91 VAL A O 1
ATOM 710 N N . ILE A 1 92 ? -10.928 -7.604 12.053 1.00 80.56 92 ILE A N 1
ATOM 711 C CA . ILE A 1 92 ? -11.429 -6.475 11.267 1.00 80.56 92 ILE A CA 1
ATOM 712 C C . ILE A 1 92 ? -12.261 -7.019 10.098 1.00 80.56 92 ILE A C 1
ATOM 714 O O . ILE A 1 92 ? -11.789 -7.824 9.295 1.00 80.56 92 ILE A O 1
ATOM 718 N N . LYS A 1 93 ? -13.519 -6.576 10.010 1.00 81.00 93 LYS A N 1
ATOM 719 C CA . LYS A 1 93 ? -14.451 -6.917 8.923 1.00 81.00 93 LYS A CA 1
ATOM 720 C C . LYS A 1 93 ? -14.373 -5.901 7.777 1.00 81.00 93 LYS A C 1
ATOM 722 O O . LYS A 1 93 ? -13.878 -4.794 7.962 1.00 81.00 93 LYS A O 1
ATOM 727 N N . GLY A 1 94 ? -14.921 -6.263 6.613 1.00 76.75 94 GLY A N 1
ATOM 728 C CA . GLY A 1 94 ? -14.914 -5.419 5.407 1.00 76.75 94 GLY A CA 1
ATOM 729 C C . GLY A 1 94 ? -15.511 -4.019 5.608 1.00 76.75 94 GLY A C 1
ATOM 730 O O . GLY A 1 94 ? -14.909 -3.042 5.184 1.00 76.75 94 GLY A O 1
ATOM 731 N N . SER A 1 95 ? -16.617 -3.893 6.353 1.00 77.94 95 SER A N 1
ATOM 732 C CA . SER A 1 95 ? -17.230 -2.591 6.683 1.00 77.94 95 SER A CA 1
ATOM 733 C C . SER A 1 95 ? -16.270 -1.641 7.406 1.00 77.94 95 SER A C 1
ATOM 735 O O . SER A 1 95 ? -16.254 -0.441 7.138 1.00 77.94 95 SER A O 1
ATOM 737 N N . CYS A 1 96 ? -15.440 -2.178 8.305 1.00 88.81 96 CYS A N 1
ATOM 738 C CA . CYS A 1 96 ? -14.424 -1.401 9.001 1.00 88.81 96 CYS A CA 1
ATOM 739 C C . CYS A 1 96 ? -13.329 -0.931 8.041 1.00 88.81 96 CYS A C 1
ATOM 741 O O . CYS A 1 96 ? -12.865 0.194 8.182 1.00 88.81 96 CYS A O 1
ATOM 743 N N . ILE A 1 97 ? -12.925 -1.764 7.075 1.00 91.19 97 ILE A N 1
ATOM 744 C CA . ILE A 1 97 ? -11.850 -1.447 6.121 1.00 91.19 97 ILE A CA 1
ATOM 745 C C . ILE A 1 97 ? -12.209 -0.205 5.311 1.00 91.19 97 ILE A C 1
ATOM 747 O O . ILE A 1 97 ? -11.429 0.741 5.299 1.00 91.19 97 ILE A O 1
ATOM 751 N N . SER A 1 98 ? -13.411 -0.153 4.736 1.00 90.50 98 SER A N 1
ATOM 752 C CA . SER A 1 98 ? -13.869 1.010 3.966 1.00 90.50 98 SER A CA 1
ATOM 753 C C . SER A 1 98 ? -13.842 2.307 4.788 1.00 90.50 98 SER A C 1
ATOM 755 O O . SER A 1 98 ? -13.336 3.347 4.360 1.00 90.50 98 SER A O 1
ATOM 757 N N . SER A 1 99 ? -14.324 2.243 6.033 1.00 92.56 99 SER A N 1
ATOM 758 C CA . SER A 1 99 ? -14.281 3.374 6.965 1.00 92.56 99 SER A CA 1
ATOM 759 C C . SER A 1 99 ? -12.861 3.785 7.345 1.00 92.56 99 SER A C 1
ATOM 761 O O . SER A 1 99 ? -12.585 4.980 7.416 1.00 92.56 99 SER A O 1
ATOM 763 N N . LEU A 1 100 ? -11.960 2.821 7.538 1.00 94.44 100 LEU A N 1
ATOM 764 C CA . LEU A 1 100 ? -10.554 3.077 7.831 1.00 94.44 100 LEU A CA 1
ATOM 765 C C . LEU A 1 100 ? -9.844 3.737 6.645 1.00 94.44 100 LEU A C 1
ATOM 767 O O . LEU A 1 100 ? -9.188 4.757 6.832 1.00 94.44 100 LEU A O 1
ATOM 771 N N . LEU A 1 101 ? -10.040 3.223 5.429 1.00 94.25 101 LEU A N 1
ATOM 772 C CA . LEU A 1 101 ? -9.446 3.754 4.198 1.00 94.25 101 LEU A CA 1
ATOM 773 C C . LEU A 1 101 ? -9.790 5.232 3.972 1.00 94.25 101 LEU A C 1
ATOM 775 O O . LEU A 1 101 ? -8.919 6.014 3.599 1.00 94.25 101 LEU A O 1
ATOM 779 N N . ARG A 1 102 ? -11.021 5.659 4.284 1.00 91.56 102 ARG A N 1
ATOM 780 C CA . ARG A 1 102 ? -11.421 7.080 4.200 1.00 91.56 102 ARG A CA 1
ATOM 781 C C . ARG A 1 102 ? -10.572 8.009 5.078 1.00 91.56 102 ARG A C 1
ATOM 783 O O . ARG A 1 102 ? -10.464 9.201 4.790 1.00 91.56 102 ARG A O 1
ATOM 790 N N . MET A 1 103 ? -9.957 7.482 6.134 1.00 92.69 103 MET A N 1
ATOM 791 C CA . MET A 1 103 ? -9.151 8.254 7.082 1.00 92.69 103 MET A CA 1
ATOM 792 C C . MET A 1 103 ? -7.671 8.356 6.707 1.00 92.69 103 MET A C 1
ATOM 794 O O . MET A 1 103 ? -6.942 9.068 7.394 1.00 92.69 103 MET A O 1
ATOM 798 N N . LEU A 1 104 ? -7.227 7.716 5.617 1.00 92.94 104 LEU A N 1
ATOM 799 C CA . LEU A 1 104 ? -5.875 7.912 5.069 1.00 92.94 104 LEU A CA 1
ATOM 800 C C . LEU A 1 104 ? -5.610 9.379 4.692 1.00 92.94 104 LEU A C 1
ATOM 802 O O . LEU A 1 104 ? -4.480 9.850 4.754 1.00 92.94 104 LEU A O 1
ATOM 806 N N . SER A 1 105 ? -6.677 10.135 4.423 1.00 90.25 105 SER A N 1
ATOM 807 C CA . SER A 1 105 ? -6.634 11.580 4.208 1.00 90.25 105 SER A CA 1
ATOM 808 C C . SER A 1 105 ? -6.130 12.402 5.400 1.00 90.25 105 SER A C 1
ATOM 810 O O . SER A 1 105 ? -5.759 13.554 5.202 1.00 90.25 105 SER A O 1
ATOM 812 N N . ILE A 1 106 ? -6.100 11.845 6.618 1.00 92.00 106 ILE A N 1
ATOM 813 C CA . ILE A 1 106 ? -5.732 12.561 7.845 1.00 92.00 106 ILE A CA 1
ATOM 814 C C . ILE A 1 106 ? -4.250 12.295 8.174 1.00 92.00 106 ILE A C 1
ATOM 816 O O . ILE A 1 106 ? -3.922 11.197 8.641 1.00 92.00 106 ILE A O 1
ATOM 820 N N . PRO A 1 107 ? -3.344 13.285 8.021 1.00 91.38 107 PRO A N 1
ATOM 821 C CA . PRO A 1 107 ? -1.898 13.064 8.130 1.00 91.38 107 PRO A CA 1
ATOM 822 C C . PRO A 1 107 ? -1.442 12.476 9.470 1.00 91.38 107 PRO A C 1
ATOM 824 O O . PRO A 1 107 ? -0.562 11.621 9.500 1.00 91.38 107 PRO A O 1
ATOM 827 N N . SER A 1 108 ? -2.072 12.868 10.581 1.00 91.94 108 SER A N 1
ATOM 828 C CA . SER A 1 108 ? -1.672 12.438 11.929 1.00 91.94 108 SER A CA 1
ATOM 829 C C . SER A 1 108 ? -1.919 10.954 12.225 1.00 91.94 108 SER A C 1
ATOM 831 O O . SER A 1 108 ? -1.357 10.437 13.183 1.00 91.94 108 SER A O 1
ATOM 833 N N . ILE A 1 109 ? -2.775 10.274 11.451 1.00 94.25 109 ILE A N 1
ATOM 834 C CA . ILE A 1 109 ? -3.150 8.866 11.695 1.00 94.25 109 ILE A CA 1
ATOM 835 C C . ILE A 1 109 ? -2.943 7.953 10.485 1.00 94.25 109 ILE A C 1
ATOM 837 O O . ILE A 1 109 ? -3.043 6.736 10.631 1.00 94.25 109 ILE A O 1
ATOM 841 N N . ARG A 1 110 ? -2.656 8.499 9.295 1.00 93.94 110 ARG A N 1
ATOM 842 C CA . ARG A 1 110 ? -2.618 7.728 8.041 1.00 93.94 110 ARG A CA 1
ATOM 843 C C . ARG A 1 110 ? -1.660 6.536 8.063 1.00 93.94 110 ARG A C 1
ATOM 845 O O . ARG A 1 110 ? -2.027 5.480 7.562 1.00 93.94 110 ARG A O 1
ATOM 852 N N . LYS A 1 111 ? -0.495 6.658 8.712 1.00 93.75 111 LYS A N 1
ATOM 853 C CA . LYS A 1 111 ? 0.480 5.559 8.853 1.00 93.75 111 LYS A CA 1
ATOM 854 C C . LYS A 1 111 ? -0.072 4.404 9.690 1.00 93.75 111 LYS A C 1
ATOM 856 O O . LYS A 1 111 ? -0.036 3.247 9.276 1.00 93.75 111 LYS A O 1
ATOM 861 N N . ASP A 1 112 ? -0.657 4.719 10.845 1.00 94.38 112 ASP A N 1
ATOM 862 C CA . ASP A 1 112 ? -1.275 3.713 11.713 1.00 94.38 112 ASP A CA 1
ATOM 863 C C . ASP A 1 112 ? -2.488 3.053 11.046 1.00 94.38 112 ASP A C 1
ATOM 865 O O . ASP A 1 112 ? -2.680 1.842 11.161 1.00 94.38 112 ASP A O 1
ATOM 869 N N . VAL A 1 113 ? -3.294 3.840 10.328 1.00 95.38 113 VAL A N 1
ATOM 870 C CA . VAL A 1 113 ? -4.440 3.346 9.557 1.00 95.38 113 VAL A CA 1
ATOM 871 C C . VAL A 1 113 ? -3.979 2.405 8.445 1.00 95.38 113 VAL A C 1
ATOM 873 O O . VAL A 1 113 ? -4.524 1.307 8.331 1.00 95.38 113 VAL A O 1
ATOM 876 N N . LEU A 1 114 ? -2.962 2.792 7.669 1.00 95.69 114 LEU A N 1
ATOM 877 C CA . LEU A 1 114 ? -2.383 1.963 6.615 1.00 95.69 114 LEU A CA 1
ATOM 878 C C . LEU A 1 114 ? -1.910 0.622 7.183 1.00 95.69 114 LEU A C 1
ATOM 880 O O . LEU A 1 114 ? -2.337 -0.432 6.715 1.00 95.69 114 LEU A O 1
ATOM 884 N N . GLN A 1 115 ? -1.114 0.641 8.255 1.00 93.69 115 GLN A N 1
ATOM 885 C CA . GLN A 1 115 ? -0.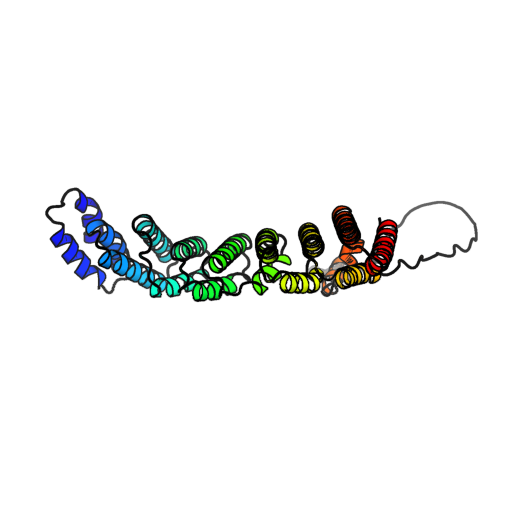634 -0.579 8.909 1.00 93.69 115 GLN A CA 1
ATOM 886 C C . GLN A 1 115 ? -1.789 -1.496 9.354 1.00 93.69 115 GLN A C 1
ATOM 888 O O . GLN A 1 115 ? -1.725 -2.723 9.210 1.00 93.69 115 GLN A O 1
ATOM 893 N N . LEU A 1 116 ? -2.861 -0.910 9.888 1.00 93.00 116 LEU A N 1
ATOM 894 C CA . LEU A 1 116 ? -4.020 -1.644 10.384 1.00 93.00 116 LEU A CA 1
ATOM 895 C C . LEU A 1 116 ? -4.826 -2.302 9.256 1.00 93.00 116 LEU A C 1
ATOM 897 O O . LEU A 1 116 ? -5.213 -3.469 9.369 1.00 93.00 116 LEU A O 1
ATOM 901 N N . VAL A 1 117 ? -5.035 -1.578 8.154 1.00 94.00 117 VAL A N 1
ATOM 902 C CA . VAL A 1 117 ? -5.695 -2.105 6.952 1.00 94.00 117 VAL A CA 1
ATOM 903 C C . VAL A 1 117 ? -4.863 -3.229 6.340 1.00 94.00 117 VAL A C 1
ATOM 905 O O . VAL A 1 117 ? -5.402 -4.303 6.076 1.00 94.00 117 VAL A O 1
ATOM 908 N N . MET A 1 118 ? -3.547 -3.043 6.219 1.00 93.06 118 MET A N 1
ATOM 909 C CA . MET A 1 118 ? -2.647 -4.053 5.651 1.00 93.06 118 MET A CA 1
ATOM 910 C C . MET A 1 118 ? -2.564 -5.333 6.492 1.00 93.06 118 MET A C 1
ATOM 912 O O . MET A 1 118 ? -2.418 -6.421 5.943 1.00 93.06 118 MET A O 1
ATOM 916 N N . THR A 1 119 ? -2.752 -5.248 7.813 1.00 90.12 119 THR A N 1
ATOM 917 C CA . THR A 1 119 ? -2.856 -6.437 8.690 1.00 90.12 119 THR A CA 1
ATOM 918 C C . THR A 1 119 ? -4.111 -7.275 8.394 1.00 90.12 119 THR A C 1
ATOM 920 O O . THR A 1 119 ? -4.180 -8.458 8.725 1.00 90.12 119 THR A O 1
ATOM 923 N N . SER A 1 120 ? -5.116 -6.665 7.764 1.00 88.44 120 SER A N 1
ATOM 924 C CA . SER A 1 120 ? -6.394 -7.291 7.404 1.00 88.44 120 SER A CA 1
ATOM 925 C C . SER A 1 120 ? -6.508 -7.591 5.909 1.00 88.44 120 SER A C 1
ATOM 927 O O . SER A 1 120 ? -7.608 -7.875 5.422 1.00 88.44 120 SER A O 1
ATOM 929 N N . LEU A 1 121 ? -5.392 -7.514 5.179 1.00 91.81 121 LEU A N 1
ATOM 930 C CA . LEU A 1 121 ? -5.337 -7.766 3.746 1.00 91.81 121 LEU A CA 1
ATOM 931 C C . LEU A 1 121 ? -5.755 -9.210 3.432 1.00 91.81 121 LEU A C 1
ATOM 933 O O . LEU A 1 121 ? -5.292 -10.171 4.047 1.00 91.81 121 LEU A O 1
ATOM 937 N N . ALA A 1 122 ? -6.656 -9.351 2.466 1.00 90.69 122 ALA A N 1
ATOM 938 C CA . ALA A 1 122 ? -7.132 -10.618 1.937 1.00 90.69 122 ALA A CA 1
ATOM 939 C C . ALA A 1 122 ? -7.503 -10.451 0.451 1.00 90.69 122 ALA A C 1
ATOM 941 O O . ALA A 1 122 ? -7.880 -9.355 0.038 1.00 90.69 122 ALA A O 1
ATOM 942 N N . PRO A 1 123 ? -7.521 -11.522 -0.362 1.00 92.00 123 PRO A N 1
ATOM 943 C CA . PRO A 1 123 ? -7.795 -11.392 -1.798 1.00 92.00 123 PRO A CA 1
ATOM 944 C C . PRO A 1 123 ? -9.112 -10.659 -2.107 1.00 92.00 123 PRO A C 1
ATOM 946 O O . PRO A 1 123 ? -9.172 -9.804 -2.987 1.00 92.00 123 PRO A O 1
ATOM 949 N N . ARG A 1 124 ? -10.145 -10.914 -1.291 1.00 90.88 124 ARG A N 1
ATOM 950 C CA . ARG A 1 124 ? -11.487 -10.316 -1.397 1.00 90.88 124 ARG A CA 1
ATOM 951 C C . ARG A 1 124 ? -11.565 -8.804 -1.155 1.00 90.88 124 ARG A C 1
ATOM 953 O O . ARG A 1 124 ? -12.558 -8.205 -1.542 1.00 90.88 124 ARG A O 1
ATOM 960 N N . ASN A 1 125 ? -10.600 -8.207 -0.452 1.00 91.25 125 ASN A N 1
ATOM 961 C CA . ASN A 1 125 ? -10.601 -6.771 -0.135 1.00 91.25 125 ASN A CA 1
ATOM 962 C C . ASN A 1 125 ? -9.450 -6.004 -0.804 1.00 91.25 125 ASN A C 1
ATOM 964 O O . ASN A 1 125 ? -9.466 -4.776 -0.796 1.00 91.25 125 ASN A O 1
ATOM 968 N N . ALA A 1 126 ? -8.496 -6.706 -1.426 1.00 93.75 126 ALA A N 1
ATOM 969 C CA . ALA A 1 126 ? -7.328 -6.105 -2.065 1.00 93.75 126 ALA A CA 1
ATOM 970 C C . ALA A 1 126 ? -7.698 -5.028 -3.101 1.00 93.75 126 ALA A C 1
ATOM 972 O O . ALA A 1 126 ? -7.088 -3.964 -3.109 1.00 93.75 126 ALA A O 1
ATOM 973 N N . GLY A 1 127 ? -8.734 -5.253 -3.918 1.00 93.19 127 GLY A N 1
ATOM 974 C CA . GLY A 1 127 ? -9.174 -4.275 -4.923 1.00 93.19 127 GLY A CA 1
ATOM 975 C C . GLY A 1 127 ? -9.651 -2.944 -4.323 1.00 93.19 127 GLY A C 1
ATOM 976 O O . GLY A 1 127 ? -9.273 -1.874 -4.804 1.00 93.19 127 GLY A O 1
ATOM 977 N N . GLU A 1 128 ? -10.432 -2.990 -3.236 1.00 94.00 128 GLU A N 1
ATOM 978 C CA . GLU A 1 128 ? -10.889 -1.778 -2.534 1.00 94.00 128 GLU A CA 1
ATOM 979 C C . GLU A 1 128 ? -9.702 -1.023 -1.921 1.00 94.00 128 GLU A C 1
ATOM 981 O O . GLU A 1 128 ? -9.604 0.198 -2.056 1.00 94.00 128 GLU A O 1
ATOM 986 N N . ILE A 1 129 ? -8.771 -1.759 -1.302 1.00 95.25 129 ILE A N 1
ATOM 987 C CA . ILE A 1 129 ? -7.561 -1.193 -0.697 1.00 95.25 129 ILE A CA 1
ATOM 988 C C . ILE A 1 129 ? -6.722 -0.491 -1.765 1.00 95.25 129 ILE A C 1
ATOM 990 O O . ILE A 1 129 ? -6.393 0.680 -1.600 1.00 95.25 129 ILE A O 1
ATOM 994 N N . VAL A 1 130 ? -6.439 -1.150 -2.890 1.00 95.44 130 VAL A N 1
ATOM 995 C CA . VAL A 1 130 ? -5.651 -0.564 -3.985 1.00 95.44 130 VAL A CA 1
ATOM 996 C C . VAL A 1 130 ? -6.301 0.696 -4.534 1.00 95.44 130 VAL A C 1
ATOM 998 O O . VAL A 1 130 ? -5.623 1.704 -4.713 1.00 95.44 130 VAL A O 1
ATOM 1001 N N . THR A 1 131 ? -7.618 0.688 -4.725 1.00 93.88 131 THR A N 1
ATOM 1002 C CA . THR A 1 131 ? -8.348 1.862 -5.222 1.00 93.88 131 THR A CA 1
ATOM 1003 C C . THR A 1 131 ? -8.216 3.064 -4.283 1.00 93.88 131 THR A C 1
ATOM 1005 O O . THR A 1 131 ? -8.123 4.203 -4.741 1.00 93.88 131 THR A O 1
ATOM 1008 N N . ALA A 1 132 ? -8.201 2.831 -2.969 1.00 94.06 132 ALA A N 1
ATOM 1009 C CA . ALA A 1 132 ? -7.975 3.887 -1.990 1.00 94.06 132 ALA A CA 1
ATOM 1010 C C . ALA A 1 132 ? -6.511 4.353 -1.971 1.00 94.06 132 ALA A C 1
ATOM 1012 O O . ALA A 1 132 ? -6.264 5.555 -1.975 1.00 94.06 132 ALA A O 1
ATOM 1013 N N . LEU A 1 133 ? -5.553 3.422 -2.007 1.00 94.69 133 LEU A N 1
ATOM 1014 C CA . LEU A 1 133 ? -4.119 3.720 -1.976 1.00 94.69 133 LEU A CA 1
ATOM 1015 C C . LEU A 1 133 ? -3.645 4.509 -3.199 1.00 94.69 133 LEU A C 1
ATOM 1017 O O . LEU A 1 133 ? -2.849 5.427 -3.043 1.00 94.69 133 LEU A O 1
ATOM 1021 N N . ARG A 1 134 ? -4.190 4.236 -4.392 1.00 92.81 134 ARG A N 1
ATOM 1022 C CA . ARG A 1 134 ? -3.896 5.009 -5.614 1.00 92.81 134 ARG A CA 1
ATOM 1023 C C . ARG A 1 134 ? -4.131 6.513 -5.441 1.00 92.81 134 ARG A C 1
ATOM 1025 O O . ARG A 1 134 ? -3.391 7.320 -5.982 1.00 92.81 134 ARG A O 1
ATOM 1032 N N . LYS A 1 135 ? -5.138 6.900 -4.651 1.00 91.00 135 LYS A N 1
ATOM 1033 C CA . LYS A 1 135 ? -5.476 8.313 -4.397 1.00 91.00 135 LYS A CA 1
ATOM 1034 C C . LYS A 1 135 ? -4.499 9.013 -3.452 1.00 91.00 135 LYS A C 1
ATOM 1036 O O . LYS A 1 135 ? -4.548 10.232 -3.323 1.00 91.00 135 LYS A O 1
ATOM 1041 N N . GLU A 1 136 ? -3.654 8.258 -2.758 1.00 90.25 136 GLU A N 1
ATOM 1042 C CA . GLU A 1 136 ? -2.712 8.789 -1.773 1.00 90.25 136 GLU A CA 1
ATOM 1043 C C . GLU A 1 136 ? -1.338 9.122 -2.370 1.00 90.25 136 GLU A C 1
ATOM 1045 O O . GLU A 1 136 ? -0.528 9.737 -1.686 1.00 90.25 136 GLU A O 1
ATOM 1050 N N . ILE A 1 137 ? -1.085 8.747 -3.627 1.00 86.62 137 ILE A N 1
ATOM 1051 C CA . ILE A 1 137 ? 0.234 8.832 -4.276 1.00 86.62 137 ILE A CA 1
ATOM 1052 C C . ILE A 1 137 ? 0.580 10.261 -4.684 1.00 86.62 137 ILE A C 1
ATOM 1054 O O . ILE A 1 137 ? 1.707 10.694 -4.491 1.00 86.62 137 ILE A O 1
ATOM 1058 N N . GLY A 1 138 ? -0.405 11.032 -5.148 1.00 79.75 138 GLY A N 1
ATOM 1059 C CA . GLY A 1 138 ? -0.223 12.440 -5.519 1.00 79.75 138 GLY A CA 1
ATOM 1060 C C . GLY A 1 138 ? -0.174 13.414 -4.335 1.00 79.75 138 GLY A C 1
ATOM 1061 O O . GLY A 1 138 ? -0.578 14.561 -4.494 1.00 79.75 138 GLY A O 1
ATOM 1062 N N . LYS A 1 139 ? 0.209 12.968 -3.130 1.00 81.12 139 LYS A N 1
ATOM 1063 C CA . LYS A 1 139 ? 0.259 13.814 -1.924 1.00 81.12 139 LYS A CA 1
ATOM 1064 C C . LYS A 1 139 ? 1.696 14.145 -1.535 1.00 81.12 139 LYS A C 1
ATOM 1066 O O . LYS A 1 139 ? 2.574 13.297 -1.639 1.00 81.12 139 LYS A O 1
ATOM 1071 N N . ASP A 1 140 ? 1.887 15.329 -0.955 1.00 73.50 140 ASP A N 1
ATOM 1072 C CA . ASP A 1 140 ? 3.195 15.919 -0.611 1.00 73.50 140 ASP A CA 1
ATOM 1073 C C . ASP A 1 140 ? 3.907 15.277 0.610 1.00 73.50 140 ASP A C 1
ATOM 1075 O O . ASP A 1 140 ? 4.424 15.969 1.483 1.00 73.50 140 ASP A O 1
ATOM 1079 N N . ASP A 1 141 ? 3.917 13.947 0.731 1.00 86.12 141 ASP A N 1
ATOM 1080 C CA . ASP A 1 141 ? 4.742 13.225 1.714 1.00 86.12 141 ASP A CA 1
ATOM 1081 C C . ASP A 1 141 ? 5.334 11.973 1.076 1.00 86.12 141 ASP A C 1
ATOM 1083 O O . ASP A 1 141 ? 4.738 10.893 1.121 1.00 86.12 141 ASP A O 1
ATOM 1087 N N . THR A 1 142 ? 6.527 12.123 0.507 1.00 86.75 142 THR A N 1
ATOM 1088 C CA . THR A 1 142 ? 7.248 11.043 -0.169 1.00 86.75 142 THR A CA 1
ATOM 1089 C C . THR A 1 142 ? 7.501 9.858 0.758 1.00 86.75 142 THR A C 1
ATOM 1091 O O . THR A 1 142 ? 7.318 8.713 0.351 1.00 86.75 142 THR A O 1
ATOM 1094 N N . GLY A 1 143 ? 7.783 10.099 2.042 1.00 88.81 143 GLY A N 1
ATOM 1095 C CA . GLY A 1 143 ? 7.970 9.041 3.033 1.00 88.81 143 GLY A CA 1
ATOM 1096 C C . GLY A 1 143 ? 6.713 8.197 3.259 1.00 88.81 143 GLY A C 1
ATOM 1097 O O . GLY A 1 143 ? 6.802 6.980 3.415 1.00 88.81 143 GLY A O 1
ATOM 1098 N N . PHE A 1 144 ? 5.528 8.813 3.261 1.00 92.31 144 PHE A N 1
ATOM 1099 C CA . PHE A 1 144 ? 4.270 8.063 3.299 1.00 92.31 144 PHE A CA 1
ATOM 1100 C C . PHE A 1 144 ? 3.969 7.368 1.967 1.00 92.31 144 PHE A C 1
ATOM 1102 O O . PHE A 1 144 ? 3.498 6.232 1.976 1.00 92.31 144 PHE A O 1
ATOM 1109 N N . VAL A 1 145 ? 4.260 8.008 0.831 1.00 93.00 145 VAL A N 1
ATOM 1110 C CA . VAL A 1 145 ? 4.039 7.408 -0.493 1.00 93.00 145 VAL A CA 1
ATOM 1111 C C . VAL A 1 145 ? 4.886 6.143 -0.678 1.00 93.00 145 VAL A C 1
ATOM 1113 O O . VAL A 1 145 ? 4.366 5.147 -1.174 1.00 93.00 145 VAL A O 1
ATOM 1116 N N . VAL A 1 146 ? 6.125 6.105 -0.176 1.00 93.12 146 VAL A N 1
ATOM 1117 C CA . VAL A 1 146 ? 6.938 4.874 -0.133 1.00 93.12 146 VAL A CA 1
ATOM 1118 C C . VAL A 1 146 ? 6.205 3.744 0.604 1.00 93.12 146 VAL A C 1
ATOM 1120 O O . VAL A 1 146 ? 6.085 2.632 0.087 1.00 93.12 146 VAL A O 1
ATOM 1123 N N . GLU A 1 147 ? 5.644 4.014 1.789 1.00 93.56 147 GLU A N 1
ATOM 1124 C CA . GLU A 1 147 ? 4.864 3.017 2.542 1.00 93.56 147 GLU A CA 1
ATOM 1125 C C . GLU A 1 147 ? 3.624 2.545 1.757 1.00 93.56 147 GLU A C 1
ATOM 1127 O O . GLU A 1 147 ? 3.263 1.363 1.808 1.00 93.56 147 GLU A O 1
ATOM 1132 N N . VAL A 1 148 ? 2.990 3.448 1.001 1.00 94.81 148 VAL A N 1
ATOM 1133 C CA . VAL A 1 148 ? 1.851 3.144 0.123 1.00 94.81 148 VAL A CA 1
ATOM 1134 C C . VAL A 1 148 ? 2.265 2.246 -1.047 1.00 94.81 148 VAL A C 1
ATOM 1136 O O . VAL A 1 148 ? 1.563 1.274 -1.328 1.00 94.81 148 VAL A O 1
ATOM 1139 N N . LEU A 1 149 ? 3.404 2.497 -1.696 1.00 94.31 149 LEU A N 1
ATOM 1140 C CA . LEU A 1 149 ? 3.914 1.652 -2.785 1.00 94.31 149 LEU A CA 1
ATOM 1141 C C . LEU A 1 149 ? 4.244 0.237 -2.294 1.00 94.31 149 LEU A C 1
ATOM 1143 O O . LEU A 1 149 ? 3.840 -0.751 -2.913 1.00 94.31 149 LEU A O 1
ATOM 1147 N N . VAL A 1 150 ? 4.876 0.117 -1.122 1.00 94.25 150 VAL A N 1
ATOM 1148 C CA . VAL A 1 150 ? 5.113 -1.185 -0.473 1.00 94.25 150 VAL A CA 1
ATOM 1149 C C . VAL A 1 150 ? 3.791 -1.904 -0.184 1.00 94.25 150 VAL A C 1
ATOM 1151 O O . VAL A 1 150 ? 3.680 -3.121 -0.361 1.00 94.25 150 VAL A O 1
ATOM 1154 N N . ALA A 1 151 ? 2.765 -1.171 0.252 1.00 94.94 151 ALA A N 1
ATOM 1155 C CA . ALA A 1 151 ? 1.441 -1.730 0.493 1.00 94.94 151 ALA A CA 1
ATOM 1156 C C . ALA A 1 151 ? 0.751 -2.196 -0.801 1.00 94.94 151 ALA A C 1
ATOM 1158 O O . ALA A 1 151 ? 0.157 -3.277 -0.819 1.00 94.94 151 ALA A O 1
ATOM 1159 N N . LEU A 1 152 ? 0.862 -1.432 -1.890 1.00 95.19 152 LEU A N 1
ATOM 1160 C CA . LEU A 1 152 ? 0.326 -1.793 -3.203 1.00 95.19 152 LEU A CA 1
ATOM 1161 C C . LEU A 1 152 ? 0.960 -3.070 -3.748 1.00 95.19 152 LEU A C 1
ATOM 1163 O O . LEU A 1 152 ? 0.235 -3.960 -4.196 1.00 95.19 152 LEU A O 1
ATOM 1167 N N . ARG A 1 153 ? 2.286 -3.209 -3.633 1.00 92.81 153 ARG A N 1
ATOM 1168 C CA . ARG A 1 153 ? 2.983 -4.436 -4.033 1.00 92.81 153 ARG A CA 1
ATOM 1169 C C . ARG A 1 153 ? 2.443 -5.659 -3.291 1.00 92.81 153 ARG A C 1
ATOM 1171 O O . ARG A 1 153 ? 2.051 -6.636 -3.921 1.00 92.81 153 ARG A O 1
ATOM 1178 N N . LYS A 1 154 ? 2.311 -5.572 -1.965 1.00 93.50 154 LYS A N 1
ATOM 1179 C CA . LYS A 1 154 ? 1.719 -6.651 -1.152 1.00 93.50 154 LYS A CA 1
ATOM 1180 C C . LYS A 1 154 ? 0.283 -6.978 -1.568 1.00 93.50 154 LYS A C 1
ATOM 1182 O O . LYS A 1 154 ? -0.125 -8.133 -1.519 1.00 93.50 154 LYS A O 1
ATOM 1187 N N . CYS A 1 155 ? -0.502 -5.980 -1.979 1.00 93.94 155 CYS A N 1
ATOM 1188 C CA . CYS A 1 155 ? -1.852 -6.223 -2.491 1.00 93.94 155 CYS A CA 1
ATOM 1189 C C . CYS A 1 155 ? -1.835 -7.042 -3.788 1.00 93.94 155 CYS A C 1
ATOM 1191 O O . CYS A 1 155 ? -2.673 -7.929 -3.936 1.00 93.94 155 CYS A O 1
ATOM 1193 N N . LYS A 1 156 ? -0.878 -6.778 -4.687 1.00 91.25 156 LYS A N 1
ATOM 1194 C CA . LYS A 1 156 ? -0.678 -7.545 -5.925 1.00 91.25 156 LYS A CA 1
ATOM 1195 C C . LYS A 1 156 ? -0.234 -8.983 -5.652 1.00 91.25 156 LYS A C 1
ATOM 1197 O O . LYS A 1 156 ? -0.765 -9.893 -6.274 1.00 91.25 156 LYS A O 1
ATOM 1202 N N . GLU A 1 157 ? 0.668 -9.193 -4.694 1.00 90.81 157 GLU A N 1
ATOM 1203 C CA . GLU A 1 157 ? 1.103 -10.536 -4.265 1.00 90.81 157 GLU A CA 1
ATOM 1204 C C . GLU A 1 157 ? -0.060 -11.371 -3.704 1.00 90.81 157 GLU A C 1
ATOM 1206 O O . GLU A 1 157 ? -0.146 -12.573 -3.933 1.00 90.81 157 GLU A O 1
ATOM 1211 N N . VAL A 1 158 ? -0.976 -10.738 -2.962 1.00 92.00 158 VAL A N 1
ATOM 1212 C CA . VAL A 1 158 ? -2.148 -11.420 -2.386 1.00 92.00 158 VAL A CA 1
ATOM 1213 C C . VAL A 1 158 ? -3.256 -11.639 -3.419 1.00 92.00 158 VAL A C 1
ATOM 1215 O O . VAL A 1 158 ? -4.033 -12.587 -3.294 1.00 92.00 158 VAL A O 1
ATOM 1218 N N . ASN A 1 159 ? -3.378 -10.754 -4.407 1.00 91.50 159 ASN A N 1
ATOM 1219 C CA . ASN A 1 159 ? -4.373 -10.856 -5.464 1.00 91.50 159 ASN A CA 1
ATOM 1220 C C . ASN A 1 159 ? -3.786 -10.419 -6.811 1.00 91.50 159 ASN A C 1
ATOM 1222 O O . ASN A 1 159 ? -3.738 -9.229 -7.131 1.00 91.50 159 ASN A O 1
ATOM 1226 N N . GLU A 1 160 ? -3.424 -11.407 -7.629 1.00 86.81 160 GLU A N 1
ATOM 1227 C CA . GLU A 1 160 ? -2.855 -11.199 -8.963 1.00 86.81 160 GLU A CA 1
ATOM 1228 C C . GLU A 1 160 ? -3.784 -10.416 -9.904 1.00 86.81 160 GLU A C 1
ATOM 1230 O O . GLU A 1 160 ? -3.300 -9.744 -10.815 1.00 86.81 160 GLU A O 1
ATOM 1235 N N . GLY A 1 161 ? -5.101 -10.440 -9.667 1.00 87.06 161 GLY A N 1
ATOM 1236 C CA . GLY A 1 161 ? -6.091 -9.731 -10.483 1.00 87.06 161 GLY A CA 1
ATOM 1237 C C . GLY A 1 161 ? -6.115 -8.212 -10.282 1.00 87.06 161 GLY A C 1
ATOM 1238 O O . GLY A 1 161 ? -6.817 -7.512 -11.004 1.00 87.06 161 GLY A O 1
ATOM 1239 N N . VAL A 1 162 ? -5.377 -7.678 -9.307 1.00 90.31 162 VAL A N 1
ATOM 1240 C CA . VAL A 1 162 ? -5.275 -6.231 -9.087 1.00 90.31 162 VAL A CA 1
ATOM 1241 C C . VAL A 1 162 ? -4.255 -5.638 -10.052 1.00 90.31 162 VAL A C 1
ATOM 1243 O O . VAL A 1 162 ? -3.123 -6.097 -10.112 1.00 90.31 162 VAL A O 1
ATOM 1246 N N . GLU A 1 163 ? -4.586 -4.572 -10.764 1.00 89.31 163 GLU A N 1
ATOM 1247 C CA . GLU A 1 163 ? -3.603 -3.835 -11.564 1.00 89.31 163 GLU A CA 1
ATOM 1248 C C . GLU A 1 163 ? -2.930 -2.759 -10.704 1.00 89.31 163 GLU A C 1
ATOM 1250 O O . GLU A 1 163 ? -3.604 -2.062 -9.946 1.00 89.31 163 GLU A O 1
ATOM 1255 N N . ILE A 1 164 ? -1.607 -2.616 -10.790 1.00 91.75 164 ILE A N 1
ATOM 1256 C CA . ILE A 1 164 ? -0.844 -1.544 -10.118 1.00 91.75 164 ILE A CA 1
ATOM 1257 C C . ILE A 1 164 ? 0.258 -0.964 -11.013 1.00 91.75 164 ILE A C 1
ATOM 1259 O O . ILE A 1 164 ? 1.054 -0.159 -10.547 1.00 91.75 164 ILE A O 1
ATOM 1263 N N . ASP A 1 165 ? 0.311 -1.371 -12.283 1.00 89.94 165 ASP A N 1
ATOM 1264 C CA . ASP A 1 165 ? 1.452 -1.090 -13.153 1.00 89.94 165 ASP A CA 1
ATOM 1265 C C . ASP A 1 165 ? 1.598 0.415 -13.396 1.00 89.94 165 ASP A C 1
ATOM 1267 O O . ASP A 1 165 ? 2.648 0.961 -13.090 1.00 89.94 165 ASP A O 1
ATOM 1271 N N . ASP A 1 166 ? 0.538 1.109 -13.818 1.00 89.81 166 ASP A N 1
ATOM 1272 C CA . ASP A 1 166 ? 0.600 2.546 -14.149 1.00 89.81 166 ASP A CA 1
ATOM 1273 C C . ASP A 1 166 ? 1.172 3.393 -13.004 1.00 89.81 166 ASP A C 1
ATOM 1275 O O . ASP A 1 166 ? 2.005 4.267 -13.209 1.00 89.81 166 ASP A O 1
ATOM 1279 N N . VAL A 1 167 ? 0.778 3.054 -11.779 1.00 91.75 167 VAL A N 1
ATOM 1280 C CA . VAL A 1 167 ? 1.238 3.696 -10.546 1.00 91.75 167 VAL A CA 1
ATOM 1281 C C . VAL A 1 167 ? 2.729 3.472 -10.301 1.00 91.75 167 VAL A C 1
ATOM 1283 O O . VAL A 1 167 ? 3.439 4.369 -9.856 1.00 91.75 167 VAL A O 1
ATOM 1286 N N . MET A 1 168 ? 3.193 2.246 -10.531 1.00 91.56 168 MET A N 1
ATOM 1287 C CA . MET A 1 168 ? 4.590 1.882 -10.320 1.00 91.56 168 MET A CA 1
ATOM 1288 C C . MET A 1 168 ? 5.482 2.516 -11.385 1.00 91.56 168 MET A C 1
ATOM 1290 O O . MET A 1 168 ? 6.586 2.938 -11.065 1.00 91.56 168 MET A O 1
ATOM 1294 N N . PHE A 1 169 ? 4.996 2.635 -12.623 1.00 90.81 169 PHE A N 1
ATOM 1295 C CA . PHE A 1 169 ? 5.692 3.382 -13.666 1.00 90.81 169 PHE A CA 1
ATOM 1296 C C . PHE A 1 169 ? 5.758 4.875 -13.324 1.00 90.81 169 PHE A C 1
ATOM 1298 O O . PHE A 1 169 ? 6.850 5.421 -13.299 1.00 90.81 169 PHE A O 1
ATOM 1305 N N . GLU A 1 170 ? 4.652 5.514 -12.930 1.00 90.12 170 GLU A N 1
ATOM 1306 C CA . GLU A 1 170 ? 4.653 6.926 -12.506 1.00 90.12 170 GLU A CA 1
ATOM 1307 C C . GLU A 1 170 ? 5.673 7.199 -11.381 1.00 90.12 170 GLU A C 1
ATOM 1309 O O . GLU A 1 170 ? 6.410 8.186 -11.428 1.00 90.12 170 GLU A O 1
ATOM 1314 N N . ALA A 1 171 ? 5.802 6.277 -10.420 1.00 90.31 171 ALA A N 1
ATOM 1315 C CA . ALA A 1 171 ? 6.760 6.373 -9.317 1.00 90.31 171 ALA A CA 1
ATOM 1316 C C . ALA A 1 171 ? 8.243 6.361 -9.753 1.00 90.31 171 ALA A C 1
ATOM 1318 O O . ALA A 1 171 ? 9.096 6.821 -8.992 1.00 90.31 171 ALA A O 1
ATOM 1319 N N . LEU A 1 172 ? 8.577 5.893 -10.963 1.00 89.25 172 LEU A N 1
ATOM 1320 C CA . LEU A 1 172 ? 9.941 5.960 -11.507 1.00 89.25 172 LEU A CA 1
ATOM 1321 C C . LEU A 1 172 ? 10.380 7.392 -11.852 1.00 89.25 172 LEU A C 1
ATOM 1323 O O . LEU A 1 172 ? 11.580 7.655 -11.898 1.00 89.25 172 LEU A O 1
ATOM 1327 N N . THR A 1 173 ? 9.445 8.320 -12.086 1.00 87.44 173 THR A N 1
ATOM 1328 C CA . THR A 1 173 ? 9.792 9.733 -12.346 1.00 87.44 173 THR A CA 1
ATOM 1329 C C . THR A 1 173 ? 10.413 10.409 -11.124 1.00 87.44 173 THR A C 1
ATOM 1331 O O . THR A 1 173 ? 11.213 11.336 -11.247 1.00 87.44 173 THR A O 1
ATOM 1334 N N . THR A 1 174 ? 10.063 9.926 -9.932 1.00 88.12 174 THR A N 1
ATOM 1335 C CA . THR A 1 174 ? 10.503 10.469 -8.650 1.00 88.12 174 THR A CA 1
ATOM 1336 C C . THR A 1 174 ? 11.619 9.611 -8.048 1.00 88.12 174 THR A C 1
ATOM 1338 O O . THR A 1 174 ? 11.374 8.455 -7.692 1.00 88.12 174 THR A O 1
ATOM 1341 N N . PRO A 1 175 ? 12.831 10.153 -7.833 1.00 85.44 175 PRO A N 1
ATOM 1342 C CA . PRO A 1 175 ? 13.993 9.362 -7.415 1.00 85.44 175 PRO A CA 1
ATOM 1343 C C . PRO A 1 175 ? 13.813 8.688 -6.047 1.00 85.44 175 PRO A C 1
ATOM 1345 O O . PRO A 1 175 ? 14.343 7.606 -5.808 1.00 85.44 175 PRO A O 1
ATOM 1348 N N . GLU A 1 176 ? 13.051 9.312 -5.147 1.00 87.75 176 GLU A N 1
ATOM 1349 C CA . GLU A 1 176 ? 12.786 8.789 -3.802 1.00 87.75 176 GLU A CA 1
ATOM 1350 C C . GLU A 1 176 ? 11.866 7.560 -3.805 1.00 87.75 176 GLU A C 1
ATOM 1352 O O . GLU A 1 176 ? 11.958 6.743 -2.895 1.00 87.75 176 GLU A O 1
ATOM 1357 N N . LEU A 1 177 ? 11.005 7.424 -4.822 1.00 90.25 177 LEU A N 1
ATOM 1358 C CA . LEU A 1 177 ? 10.046 6.320 -4.968 1.00 90.25 177 LEU A CA 1
ATOM 1359 C C . LEU A 1 177 ? 10.525 5.248 -5.959 1.00 90.25 177 LEU A C 1
ATOM 1361 O O . LEU A 1 177 ? 10.028 4.118 -5.966 1.00 90.25 177 LEU A O 1
ATOM 1365 N N . ALA A 1 178 ? 11.492 5.603 -6.809 1.00 89.62 178 ALA A N 1
ATOM 1366 C CA . ALA A 1 178 ? 11.965 4.770 -7.903 1.00 89.62 178 ALA A CA 1
ATOM 1367 C C . ALA A 1 178 ? 12.496 3.411 -7.432 1.00 89.62 178 ALA A C 1
ATOM 1369 O O . ALA A 1 178 ? 12.341 2.415 -8.131 1.00 89.62 178 ALA A O 1
ATOM 1370 N N . LYS A 1 179 ? 13.088 3.332 -6.236 1.00 90.69 179 LYS A N 1
ATOM 1371 C CA . LYS A 1 179 ? 13.619 2.076 -5.692 1.00 90.69 179 LYS A CA 1
ATOM 1372 C C . LYS A 1 179 ? 12.524 1.014 -5.539 1.00 90.69 179 LYS A C 1
ATOM 1374 O O . LYS A 1 179 ? 12.703 -0.127 -5.965 1.00 90.69 179 LYS A O 1
ATOM 1379 N N . GLU A 1 180 ? 11.395 1.382 -4.945 1.00 90.50 180 GLU A N 1
ATOM 1380 C CA . GLU A 1 180 ? 10.248 0.500 -4.744 1.00 90.50 180 GLU A CA 1
ATOM 1381 C C . GLU A 1 180 ? 9.573 0.147 -6.076 1.00 90.50 180 GLU A C 1
ATOM 1383 O O . GLU A 1 180 ? 9.093 -0.977 -6.242 1.00 90.50 180 GLU A O 1
ATOM 1388 N N . ALA A 1 181 ? 9.562 1.065 -7.040 1.00 92.44 181 ALA A N 1
ATOM 1389 C CA . ALA A 1 181 ? 9.073 0.788 -8.386 1.00 92.44 181 ALA A CA 1
ATOM 1390 C C . ALA A 1 181 ? 9.971 -0.211 -9.137 1.00 92.44 181 ALA A C 1
ATOM 1392 O O . ALA A 1 181 ? 9.468 -1.191 -9.685 1.00 92.44 181 ALA A O 1
ATOM 1393 N N . ILE A 1 182 ? 11.296 -0.019 -9.111 1.00 92.25 182 ILE A N 1
ATOM 1394 C CA . ILE A 1 182 ? 12.274 -0.887 -9.788 1.00 92.25 182 ILE A CA 1
ATOM 1395 C C . ILE A 1 182 ? 12.144 -2.329 -9.300 1.00 92.25 182 ILE A C 1
ATOM 1397 O O . ILE A 1 182 ? 11.982 -3.232 -10.110 1.00 92.25 182 ILE A O 1
ATOM 1401 N N . GLU A 1 183 ? 12.141 -2.557 -7.987 1.00 90.50 183 GLU A N 1
ATOM 1402 C CA . GLU A 1 183 ? 12.064 -3.917 -7.438 1.00 90.50 183 GLU A CA 1
ATOM 1403 C C . GLU A 1 183 ? 10.719 -4.603 -7.776 1.00 90.50 183 GLU A C 1
ATOM 1405 O O . GLU A 1 183 ? 10.671 -5.816 -7.982 1.00 90.50 183 GLU A O 1
ATOM 1410 N N . TYR A 1 184 ? 9.622 -3.842 -7.911 1.00 91.12 184 TYR A N 1
ATOM 1411 C CA . TYR A 1 184 ? 8.358 -4.386 -8.425 1.00 91.12 184 TYR A CA 1
ATOM 1412 C C . TYR A 1 184 ? 8.452 -4.774 -9.908 1.00 91.12 184 TYR A C 1
ATOM 1414 O O . TYR A 1 184 ? 7.988 -5.844 -10.307 1.00 91.12 184 TYR A O 1
ATOM 1422 N N . ILE A 1 185 ? 9.044 -3.909 -10.729 1.00 91.62 185 ILE A N 1
ATOM 1423 C CA . ILE A 1 185 ? 9.178 -4.129 -12.171 1.00 91.62 185 ILE A CA 1
ATOM 1424 C C . ILE A 1 185 ? 10.117 -5.306 -12.452 1.00 91.62 185 ILE A C 1
ATOM 1426 O O . ILE A 1 185 ? 9.802 -6.137 -13.299 1.00 91.62 185 ILE A O 1
ATOM 1430 N N . GLU A 1 186 ? 11.214 -5.448 -11.709 1.00 89.81 186 GLU A N 1
ATOM 1431 C CA . GLU A 1 186 ? 12.106 -6.610 -11.798 1.00 89.81 186 GLU A CA 1
ATOM 1432 C C . GLU A 1 186 ? 11.363 -7.917 -11.513 1.00 89.81 186 GLU A C 1
ATOM 1434 O O . GLU A 1 186 ? 11.468 -8.870 -12.288 1.00 89.81 186 GLU A O 1
ATOM 1439 N N . TYR A 1 187 ? 10.554 -7.950 -10.449 1.00 87.00 187 TYR A N 1
ATOM 1440 C CA . TYR A 1 187 ? 9.692 -9.094 -10.153 1.00 87.00 187 TYR A CA 1
ATOM 1441 C C . TYR A 1 187 ? 8.725 -9.389 -11.312 1.00 87.00 187 TYR A C 1
ATOM 1443 O O . TYR A 1 187 ? 8.524 -10.544 -11.691 1.00 87.00 187 TYR A O 1
ATOM 1451 N N . ARG A 1 188 ? 8.162 -8.348 -11.936 1.00 86.00 188 ARG A N 1
ATOM 1452 C CA . ARG A 1 188 ? 7.247 -8.488 -13.075 1.00 86.00 188 ARG A CA 1
ATOM 1453 C C . ARG A 1 188 ? 7.928 -9.044 -14.326 1.00 86.00 188 ARG A C 1
ATOM 1455 O O . ARG A 1 188 ? 7.334 -9.876 -15.014 1.00 86.00 188 ARG A O 1
ATOM 1462 N N . LEU A 1 189 ? 9.157 -8.609 -14.599 1.00 87.38 189 LEU A N 1
ATOM 1463 C CA . LEU A 1 189 ? 9.971 -9.033 -15.743 1.00 87.38 189 LEU A CA 1
ATOM 1464 C C . LEU A 1 189 ? 10.402 -10.503 -15.663 1.00 87.38 189 LEU A C 1
ATOM 1466 O O . LEU A 1 189 ? 10.635 -11.124 -16.699 1.00 87.38 189 LEU A O 1
ATOM 1470 N N . GLN A 1 190 ? 10.476 -11.069 -14.455 1.00 85.69 190 GLN A N 1
ATOM 1471 C CA . GLN A 1 190 ? 10.711 -12.501 -14.240 1.00 85.69 190 GLN A CA 1
ATOM 1472 C C . GLN A 1 190 ? 9.468 -13.366 -14.518 1.00 85.69 190 GLN A C 1
ATOM 1474 O O . GLN A 1 190 ? 9.588 -14.585 -14.634 1.00 85.69 190 GLN A O 1
ATOM 1479 N N . GLY A 1 191 ? 8.283 -12.756 -14.618 1.00 82.69 191 GLY A N 1
ATOM 1480 C CA . GLY A 1 191 ? 7.022 -13.443 -14.891 1.00 82.69 191 GLY A CA 1
ATOM 1481 C C . GLY A 1 191 ? 6.673 -13.559 -16.380 1.00 82.69 191 GLY A C 1
ATOM 1482 O O . GLY A 1 191 ? 7.449 -13.224 -17.271 1.00 82.69 191 GLY A O 1
ATOM 1483 N N . GLU A 1 192 ? 5.443 -13.996 -16.659 1.00 76.62 192 GLU A N 1
ATOM 1484 C CA . GLU A 1 192 ? 4.964 -14.290 -18.023 1.00 76.62 192 GLU A CA 1
ATOM 1485 C C . GLU A 1 192 ? 4.741 -13.053 -18.914 1.00 76.62 192 GLU A C 1
ATOM 1487 O O . GLU A 1 192 ? 4.594 -13.176 -20.123 1.00 76.62 192 GLU A O 1
ATOM 1492 N N . GLN A 1 193 ? 4.711 -11.842 -18.349 1.00 78.31 193 GLN A N 1
ATOM 1493 C CA . GLN A 1 193 ? 4.319 -10.612 -19.070 1.00 78.31 193 GLN A CA 1
ATOM 1494 C C . GLN A 1 193 ? 5.515 -9.715 -19.393 1.00 78.31 193 GLN A C 1
ATOM 1496 O O . GLN A 1 193 ? 5.379 -8.510 -19.607 1.00 78.31 193 GLN A O 1
ATOM 1501 N N . ARG A 1 194 ? 6.693 -10.334 -19.437 1.00 83.06 194 ARG A N 1
ATOM 1502 C CA . ARG A 1 194 ? 7.980 -9.701 -19.691 1.00 83.06 194 ARG A CA 1
ATOM 1503 C C . ARG A 1 194 ? 7.967 -8.800 -20.925 1.00 83.06 194 ARG A C 1
ATOM 1505 O O . ARG A 1 194 ? 8.425 -7.669 -20.839 1.00 83.06 194 ARG A O 1
ATOM 1512 N N . GLU A 1 195 ? 7.431 -9.268 -22.050 1.00 84.81 195 GLU A N 1
ATOM 1513 C CA . GLU A 1 195 ? 7.466 -8.512 -23.312 1.00 84.81 195 GLU A CA 1
ATOM 1514 C C . GLU A 1 195 ? 6.670 -7.207 -23.235 1.00 84.81 195 GLU A C 1
ATOM 1516 O O . GLU A 1 195 ? 7.167 -6.158 -23.637 1.00 84.81 195 GLU A O 1
ATOM 1521 N N . ASN A 1 196 ? 5.479 -7.251 -22.631 1.00 86.81 196 ASN A N 1
ATOM 1522 C CA . ASN A 1 196 ? 4.652 -6.068 -22.408 1.00 86.81 196 ASN A CA 1
ATOM 1523 C C . ASN A 1 196 ? 5.350 -5.084 -21.454 1.00 86.81 196 ASN A C 1
ATOM 1525 O O . ASN A 1 196 ? 5.460 -3.897 -21.748 1.00 86.81 196 ASN A O 1
ATOM 1529 N N . THR A 1 197 ? 5.902 -5.574 -20.340 1.00 87.12 197 THR A N 1
ATOM 1530 C CA . THR A 1 197 ? 6.626 -4.716 -19.389 1.00 87.12 197 THR A CA 1
ATOM 1531 C C . THR A 1 197 ? 7.855 -4.059 -20.023 1.00 87.12 197 THR A C 1
ATOM 1533 O O . THR A 1 197 ? 8.090 -2.879 -19.778 1.00 87.12 197 THR A O 1
ATOM 1536 N N . VAL A 1 198 ? 8.608 -4.771 -20.870 1.00 87.56 198 VAL A N 1
ATOM 1537 C CA . VAL A 1 198 ? 9.746 -4.192 -21.604 1.00 87.56 198 VAL A CA 1
ATOM 1538 C C . VAL A 1 198 ? 9.286 -3.125 -22.594 1.00 87.56 198 VAL A C 1
ATOM 1540 O O . VAL A 1 198 ? 9.891 -2.060 -22.623 1.00 87.56 198 VAL A O 1
ATOM 1543 N N . ALA A 1 199 ? 8.213 -3.361 -23.354 1.00 87.06 199 ALA A N 1
ATOM 1544 C CA . ALA A 1 199 ? 7.664 -2.353 -24.264 1.00 87.06 199 ALA A CA 1
ATOM 1545 C C . ALA A 1 199 ? 7.267 -1.069 -23.513 1.00 87.06 199 ALA A C 1
ATOM 1547 O O . ALA A 1 199 ? 7.673 0.023 -23.897 1.00 87.06 199 ALA A O 1
ATOM 1548 N N . ARG A 1 200 ? 6.586 -1.199 -22.367 1.00 88.38 200 ARG A N 1
ATOM 1549 C CA . ARG A 1 200 ? 6.242 -0.045 -21.519 1.00 88.38 200 ARG A CA 1
ATOM 1550 C C . ARG A 1 200 ? 7.474 0.669 -20.956 1.00 88.38 200 ARG A C 1
ATOM 1552 O O . ARG A 1 200 ? 7.477 1.889 -20.879 1.00 88.38 200 ARG A O 1
ATOM 1559 N N . LEU A 1 201 ? 8.526 -0.062 -20.573 1.00 88.44 201 LEU A N 1
ATOM 1560 C CA . LEU A 1 201 ? 9.792 0.540 -20.122 1.00 88.44 201 LEU A CA 1
ATOM 1561 C C . LEU A 1 201 ? 10.508 1.308 -21.235 1.00 88.44 201 LEU A C 1
ATOM 1563 O O . LEU A 1 201 ? 11.151 2.313 -20.950 1.00 88.44 201 LEU A O 1
ATOM 1567 N N . ILE A 1 202 ? 10.410 0.828 -22.476 1.00 85.88 202 ILE A N 1
ATOM 1568 C CA . ILE A 1 202 ? 10.967 1.503 -23.649 1.00 85.88 202 ILE A CA 1
ATOM 1569 C C . ILE A 1 202 ? 10.280 2.855 -23.853 1.00 85.88 202 ILE A C 1
ATOM 1571 O O . ILE A 1 202 ? 10.979 3.848 -24.015 1.00 85.88 202 ILE A O 1
ATOM 1575 N N . ASP A 1 203 ? 8.949 2.900 -23.785 1.00 85.00 203 ASP A N 1
ATOM 1576 C CA . ASP A 1 203 ? 8.191 4.149 -23.931 1.00 85.00 203 ASP A CA 1
ATOM 1577 C C . ASP A 1 203 ? 8.437 5.110 -22.756 1.00 85.00 203 ASP A C 1
ATOM 1579 O O . ASP A 1 203 ? 8.515 6.322 -22.934 1.00 85.00 203 ASP A O 1
ATOM 1583 N N . PHE A 1 204 ? 8.603 4.568 -21.547 1.00 85.25 204 PHE A N 1
ATOM 1584 C CA . PHE A 1 204 ? 8.751 5.356 -20.324 1.00 85.25 204 PHE A CA 1
ATOM 1585 C C . PHE A 1 204 ? 10.170 5.894 -20.091 1.00 85.25 204 PHE A C 1
ATOM 1587 O O . PHE A 1 204 ? 10.365 6.782 -19.260 1.00 85.25 204 PHE A O 1
ATOM 1594 N N . ILE A 1 205 ? 11.184 5.378 -20.800 1.00 83.12 205 ILE A N 1
ATOM 1595 C CA . ILE A 1 205 ? 12.582 5.779 -20.580 1.00 83.12 205 ILE A CA 1
ATOM 1596 C C . ILE A 1 205 ? 12.768 7.296 -20.714 1.00 83.12 205 ILE A C 1
ATOM 1598 O O . ILE A 1 205 ? 13.618 7.866 -20.034 1.00 83.12 205 ILE A O 1
ATOM 1602 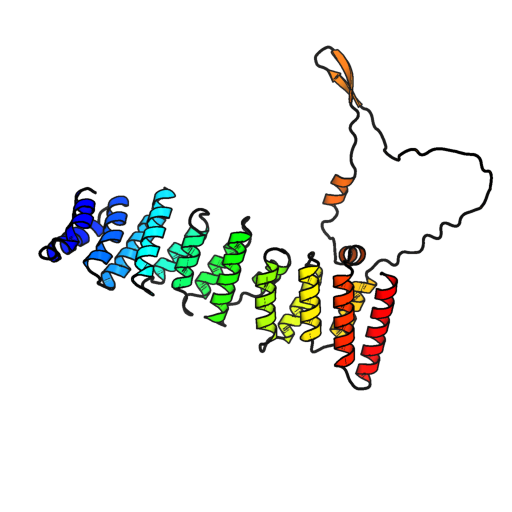N N . GLU A 1 206 ? 11.949 7.934 -21.558 1.00 80.25 206 GLU A N 1
ATOM 1603 C CA . GLU A 1 206 ? 12.023 9.355 -21.882 1.00 80.25 206 GLU A CA 1
ATOM 1604 C C . GLU A 1 206 ? 11.570 10.283 -20.756 1.00 80.25 206 GLU A C 1
ATOM 1606 O O . GLU A 1 206 ? 11.990 11.439 -20.696 1.00 80.25 206 GLU A O 1
ATOM 1611 N N . GLU A 1 207 ? 10.734 9.775 -19.853 1.00 83.25 207 GLU A N 1
ATOM 1612 C CA . GLU A 1 207 ? 10.128 10.546 -18.767 1.00 83.25 207 GLU A CA 1
ATOM 1613 C C . GLU A 1 207 ? 11.002 10.565 -17.500 1.00 83.25 207 GLU A C 1
ATOM 1615 O O . GLU A 1 207 ? 10.771 11.353 -16.578 1.00 83.25 207 GLU A O 1
ATOM 1620 N N . VAL A 1 208 ? 12.026 9.708 -17.432 1.00 82.19 208 VAL A N 1
ATOM 1621 C CA . VAL A 1 208 ? 12.871 9.533 -16.244 1.00 82.19 208 VAL A CA 1
ATOM 1622 C C . VAL A 1 208 ? 14.044 10.500 -16.265 1.00 82.19 208 VAL A C 1
ATOM 1624 O O . VAL A 1 208 ? 14.938 10.374 -17.090 1.00 82.19 208 VAL A O 1
ATOM 1627 N N . SER A 1 209 ? 14.086 11.405 -15.285 1.00 77.50 209 SER A N 1
ATOM 1628 C CA . SER A 1 209 ? 15.147 12.414 -15.140 1.00 77.50 209 SER A CA 1
ATOM 1629 C C . SER A 1 209 ? 16.328 11.990 -14.254 1.00 77.50 209 SER A C 1
ATOM 1631 O O . SER A 1 209 ? 17.389 12.611 -14.298 1.00 77.50 209 SER A O 1
ATOM 1633 N N . ASP A 1 210 ? 16.181 10.943 -13.436 1.00 84.06 210 ASP A N 1
ATOM 1634 C CA . ASP A 1 210 ? 17.223 10.514 -12.496 1.00 84.06 210 ASP A CA 1
ATOM 1635 C C . ASP A 1 210 ? 18.198 9.496 -13.113 1.00 84.06 210 ASP A C 1
ATOM 1637 O O . ASP A 1 210 ? 17.808 8.419 -13.570 1.00 84.06 210 ASP A O 1
ATOM 1641 N N . ASN A 1 211 ? 19.500 9.792 -13.034 1.00 83.38 211 ASN A N 1
ATOM 1642 C CA . ASN A 1 211 ? 20.568 8.970 -13.617 1.00 83.38 211 ASN A CA 1
ATOM 1643 C C . ASN A 1 211 ? 20.641 7.547 -13.031 1.00 83.38 211 ASN A C 1
ATOM 1645 O O . ASN A 1 211 ? 20.945 6.588 -13.748 1.00 83.38 211 ASN A O 1
ATOM 1649 N N . LYS A 1 212 ? 20.380 7.373 -11.726 1.00 87.12 212 LYS A N 1
ATOM 1650 C CA . LYS A 1 212 ? 20.450 6.047 -11.079 1.00 87.12 212 LYS A CA 1
ATOM 1651 C C . LYS A 1 212 ? 19.290 5.162 -11.524 1.00 87.12 212 LYS A C 1
ATOM 1653 O O . LYS A 1 212 ? 19.486 3.966 -11.767 1.00 87.12 212 LYS A O 1
ATOM 1658 N N . THR A 1 213 ? 18.108 5.756 -11.630 1.00 88.06 213 THR A N 1
ATOM 1659 C CA . THR A 1 213 ? 16.881 5.111 -12.095 1.00 88.06 213 THR A CA 1
ATOM 1660 C C . THR A 1 213 ? 17.004 4.751 -13.570 1.00 88.06 213 THR A C 1
ATOM 1662 O O . THR A 1 213 ? 16.807 3.590 -13.929 1.00 88.06 213 THR A O 1
ATOM 1665 N N . LEU A 1 214 ? 17.476 5.688 -14.398 1.00 86.56 214 LEU A N 1
ATOM 1666 C CA . LEU A 1 214 ? 17.719 5.475 -15.823 1.00 86.56 214 LEU A CA 1
ATOM 1667 C C . LEU A 1 214 ? 18.680 4.305 -16.078 1.00 86.56 214 LEU A C 1
ATOM 1669 O O . LEU A 1 214 ? 18.371 3.412 -16.863 1.00 86.56 214 LEU A O 1
ATOM 1673 N N . ARG A 1 215 ? 19.804 4.231 -15.353 1.00 87.06 215 ARG A N 1
ATOM 1674 C CA . ARG A 1 215 ? 20.734 3.088 -15.428 1.00 87.06 215 ARG A CA 1
ATOM 1675 C C . ARG A 1 215 ? 20.050 1.751 -15.133 1.00 87.06 215 ARG A C 1
ATOM 1677 O O . ARG A 1 215 ? 20.323 0.756 -15.804 1.00 87.06 215 ARG A O 1
ATOM 1684 N N . SER A 1 216 ? 19.194 1.719 -14.114 1.00 89.56 216 SER A N 1
ATOM 1685 C CA . SER A 1 216 ? 18.486 0.498 -13.710 1.00 89.56 216 SER A CA 1
ATOM 1686 C C . SER A 1 216 ? 17.495 0.068 -14.795 1.00 89.56 216 SER A C 1
ATOM 1688 O O . SER A 1 216 ? 17.441 -1.107 -15.151 1.00 89.56 216 SER A O 1
ATOM 1690 N N . ILE A 1 217 ? 16.787 1.026 -15.400 1.00 89.31 217 ILE A N 1
ATOM 1691 C CA . ILE A 1 217 ? 15.864 0.792 -16.518 1.00 89.31 217 ILE A CA 1
ATOM 1692 C C . ILE A 1 217 ? 16.601 0.284 -17.759 1.00 89.31 217 ILE A C 1
ATOM 1694 O O . ILE A 1 217 ? 16.207 -0.738 -18.320 1.00 89.31 217 ILE A O 1
ATOM 1698 N N . ILE A 1 218 ? 17.706 0.928 -18.150 1.00 87.88 218 ILE A N 1
ATOM 1699 C CA . ILE A 1 218 ? 18.540 0.492 -19.282 1.00 87.88 218 ILE A CA 1
ATOM 1700 C C . ILE A 1 218 ? 19.004 -0.951 -19.074 1.00 87.88 218 ILE A C 1
ATOM 1702 O O . ILE A 1 218 ? 18.900 -1.777 -19.985 1.00 87.88 218 ILE A O 1
ATOM 1706 N N . TRP A 1 219 ? 19.477 -1.281 -17.868 1.00 90.81 219 TRP A N 1
ATOM 1707 C CA . TRP A 1 219 ? 19.896 -2.639 -17.540 1.00 90.81 219 TRP A CA 1
ATOM 1708 C C . TRP A 1 219 ? 18.742 -3.644 -17.651 1.00 90.81 219 TRP A C 1
ATOM 1710 O O . TRP A 1 219 ? 18.915 -4.689 -18.284 1.00 90.81 219 TRP A O 1
ATOM 1720 N N . MET A 1 220 ? 17.562 -3.318 -17.109 1.00 89.81 220 MET A N 1
ATOM 1721 C CA . MET A 1 220 ? 16.367 -4.166 -17.196 1.00 89.81 220 MET A CA 1
ATOM 1722 C C . MET A 1 220 ? 15.954 -4.420 -18.653 1.00 89.81 220 MET A C 1
ATOM 1724 O O . MET A 1 220 ? 15.759 -5.572 -19.042 1.00 89.81 220 MET A O 1
ATOM 1728 N N . ILE A 1 221 ? 15.889 -3.378 -19.489 1.00 88.88 221 ILE A N 1
ATOM 1729 C CA . ILE A 1 221 ? 15.556 -3.509 -20.917 1.00 88.88 221 ILE A CA 1
ATOM 1730 C C . ILE A 1 221 ? 16.575 -4.418 -21.619 1.00 88.88 221 ILE A C 1
ATOM 1732 O O . ILE A 1 221 ? 16.196 -5.358 -22.318 1.00 88.88 221 ILE A O 1
ATOM 1736 N N . CYS A 1 222 ? 17.874 -4.199 -21.402 1.00 87.56 222 CYS A N 1
ATOM 1737 C CA . CYS A 1 222 ? 18.923 -4.995 -22.046 1.00 87.56 222 CYS A CA 1
ATOM 1738 C C . CYS A 1 222 ? 18.948 -6.453 -21.567 1.00 87.56 222 CYS A C 1
ATOM 1740 O O . CYS A 1 222 ? 19.320 -7.356 -22.325 1.00 87.56 222 CYS A O 1
ATOM 1742 N N . GLU A 1 223 ? 18.569 -6.716 -20.314 1.00 87.38 223 GLU A N 1
ATOM 1743 C CA . GLU A 1 223 ? 18.528 -8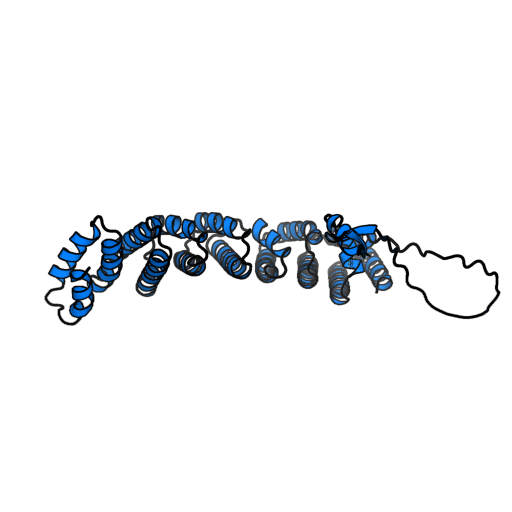.080 -19.802 1.00 87.38 223 GLU A CA 1
ATOM 1744 C C . GLU A 1 223 ? 17.334 -8.860 -20.348 1.00 87.38 223 GLU A C 1
ATOM 1746 O O . GLU A 1 223 ? 17.493 -9.990 -20.831 1.00 87.38 223 GLU A O 1
ATOM 1751 N N . TYR A 1 224 ? 16.163 -8.225 -20.314 1.00 85.38 224 TYR A N 1
ATOM 1752 C CA . TYR A 1 224 ? 14.882 -8.860 -20.575 1.00 85.38 224 TYR A CA 1
ATOM 1753 C C . TYR A 1 224 ? 14.323 -8.585 -21.983 1.00 85.38 224 TYR A C 1
ATOM 1755 O O . TYR A 1 224 ? 13.224 -9.030 -22.304 1.00 85.38 224 TYR A O 1
ATOM 1763 N N . CYS A 1 225 ? 15.059 -7.955 -22.892 1.00 84.31 225 CYS A N 1
ATOM 1764 C CA . CYS A 1 225 ? 14.605 -7.819 -24.279 1.00 84.31 225 CYS A CA 1
ATOM 1765 C C . CYS A 1 225 ? 14.502 -9.171 -25.020 1.00 84.31 225 CYS A C 1
ATOM 1767 O O . CYS A 1 225 ? 15.334 -10.066 -24.836 1.00 84.31 225 CYS A O 1
ATOM 1769 N N . SER A 1 226 ? 13.463 -9.298 -25.854 1.00 82.06 226 SER A N 1
ATOM 1770 C CA . SER A 1 226 ? 13.310 -10.360 -26.868 1.00 82.06 226 SER A CA 1
ATOM 1771 C C . SER A 1 226 ? 13.648 -9.833 -28.273 1.00 82.06 226 SER A C 1
ATOM 1773 O O . SER A 1 226 ? 14.295 -10.518 -29.060 1.00 82.06 226 SER A O 1
ATOM 1775 N N . HIS A 1 227 ? 13.256 -8.587 -28.568 1.00 82.62 227 HIS A N 1
ATOM 1776 C CA . HIS A 1 227 ? 13.396 -7.938 -29.875 1.00 82.62 227 HIS A CA 1
ATOM 1777 C C . HIS A 1 227 ? 14.614 -7.005 -29.885 1.00 82.62 227 HIS A C 1
ATOM 1779 O O . HIS A 1 227 ? 14.523 -5.808 -29.617 1.00 82.62 227 HIS A O 1
ATOM 1785 N N . TYR A 1 228 ? 15.790 -7.568 -30.168 1.00 82.44 228 TYR A N 1
ATOM 1786 C CA . TYR A 1 228 ? 17.059 -6.837 -30.086 1.00 82.44 228 TYR A CA 1
ATOM 1787 C C . TYR A 1 228 ? 17.161 -5.653 -31.061 1.00 82.44 228 TYR A C 1
ATOM 1789 O O . TYR A 1 228 ? 17.765 -4.639 -30.718 1.00 82.44 228 TYR A O 1
ATOM 1797 N N . ASP A 1 229 ? 16.578 -5.756 -32.260 1.00 79.31 229 ASP A N 1
ATOM 1798 C CA . ASP A 1 229 ? 16.687 -4.700 -33.280 1.00 79.31 229 ASP A CA 1
ATOM 1799 C C . ASP A 1 229 ? 15.878 -3.443 -32.917 1.00 79.31 229 ASP A C 1
ATOM 1801 O O . ASP A 1 229 ? 16.336 -2.323 -33.149 1.00 79.31 229 ASP A O 1
ATOM 1805 N N . GLU A 1 230 ? 14.717 -3.614 -32.278 1.00 80.12 230 GLU A N 1
ATOM 1806 C CA . GLU A 1 230 ? 13.881 -2.509 -31.790 1.00 80.12 230 GLU A CA 1
ATOM 1807 C C . GLU A 1 230 ? 14.583 -1.736 -30.674 1.00 80.12 230 GLU A C 1
ATOM 1809 O O . GLU A 1 230 ? 14.652 -0.508 -30.713 1.00 80.12 230 GLU A O 1
ATOM 1814 N N . VAL A 1 231 ? 15.179 -2.461 -29.724 1.00 81.81 231 VAL A N 1
ATOM 1815 C CA . VAL A 1 231 ? 15.916 -1.879 -28.596 1.00 81.81 231 VAL A CA 1
ATOM 1816 C C . VAL A 1 231 ? 17.150 -1.115 -29.077 1.00 81.81 231 VAL A C 1
ATOM 1818 O O . VAL A 1 231 ? 17.378 0.014 -28.653 1.00 81.81 231 VAL A O 1
ATOM 1821 N N . ILE A 1 232 ? 17.925 -1.675 -30.013 1.00 79.31 232 ILE A N 1
ATOM 1822 C CA . ILE A 1 232 ? 19.080 -0.977 -30.600 1.00 79.31 232 ILE A CA 1
ATOM 1823 C C . ILE A 1 232 ? 18.641 0.257 -31.389 1.00 79.31 232 ILE A C 1
ATOM 1825 O O . ILE A 1 232 ? 19.292 1.297 -31.313 1.00 79.31 232 ILE A O 1
ATOM 1829 N N . SER A 1 233 ? 17.541 0.166 -32.135 1.00 78.62 233 SER A N 1
ATOM 1830 C CA . SER A 1 233 ? 17.006 1.305 -32.888 1.00 78.62 233 SER A CA 1
ATOM 1831 C C . SER A 1 233 ? 16.473 2.398 -31.961 1.00 78.62 233 SER A C 1
ATOM 1833 O O . SER A 1 233 ? 16.616 3.580 -32.262 1.00 78.62 233 SER A O 1
ATOM 1835 N N . MET A 1 234 ? 15.900 2.028 -30.814 1.00 80.75 234 MET A N 1
ATOM 1836 C CA . MET A 1 234 ? 15.535 2.968 -29.760 1.00 80.75 234 MET A CA 1
ATOM 1837 C C . MET A 1 234 ? 16.774 3.634 -29.156 1.00 80.75 234 MET A C 1
ATOM 1839 O O . MET A 1 234 ? 16.837 4.856 -29.185 1.00 80.75 234 MET A O 1
ATOM 1843 N N . PHE A 1 235 ? 17.799 2.885 -28.737 1.00 78.00 235 PHE A N 1
ATOM 1844 C CA . PHE A 1 235 ? 19.040 3.490 -28.234 1.00 78.00 235 PHE A CA 1
ATOM 1845 C C . PHE A 1 235 ? 19.701 4.402 -29.267 1.00 78.00 235 PHE A C 1
ATOM 1847 O O . PHE A 1 235 ? 20.186 5.474 -28.922 1.00 78.00 235 PHE A O 1
ATOM 1854 N N . LYS A 1 236 ? 19.662 4.023 -30.548 1.00 74.56 236 LYS A N 1
ATOM 1855 C CA . LYS A 1 236 ? 20.137 4.883 -31.629 1.00 74.56 236 LYS A CA 1
ATOM 1856 C C . LYS A 1 236 ? 19.327 6.172 -31.728 1.00 74.56 236 LYS A C 1
ATOM 1858 O O . LYS A 1 236 ? 19.931 7.215 -31.905 1.00 74.56 236 LYS A O 1
ATOM 1863 N N . ARG A 1 237 ? 17.996 6.135 -31.602 1.00 73.38 237 ARG A N 1
ATOM 1864 C CA . ARG A 1 237 ? 17.169 7.358 -31.561 1.00 73.38 237 ARG A CA 1
ATOM 1865 C C . ARG A 1 237 ? 17.523 8.234 -30.362 1.00 73.38 237 ARG A C 1
ATOM 1867 O O . ARG A 1 237 ? 17.757 9.420 -30.552 1.00 73.38 237 ARG A O 1
ATOM 1874 N N . LEU A 1 238 ? 17.667 7.630 -29.181 1.00 68.38 238 LEU A N 1
ATOM 1875 C CA . LEU A 1 238 ? 18.071 8.338 -27.964 1.00 68.38 238 LEU A CA 1
ATOM 1876 C C . LEU A 1 238 ? 19.406 9.081 -28.137 1.00 68.38 238 LEU A C 1
ATOM 1878 O O . LEU A 1 238 ? 19.567 10.170 -27.603 1.00 68.38 238 LEU A O 1
ATOM 1882 N N . ILE A 1 239 ? 20.345 8.513 -28.899 1.00 65.56 239 ILE A N 1
ATOM 1883 C CA . ILE A 1 239 ? 21.675 9.096 -29.136 1.00 65.56 239 ILE A CA 1
ATOM 1884 C C . ILE A 1 239 ? 21.679 10.060 -30.329 1.00 65.56 239 ILE A C 1
ATOM 1886 O O . ILE A 1 239 ? 22.237 11.141 -30.230 1.00 65.56 239 ILE A O 1
ATOM 1890 N N . VAL A 1 240 ? 21.051 9.716 -31.455 1.00 59.62 240 VAL A N 1
ATOM 1891 C CA . VAL A 1 240 ? 21.059 10.529 -32.689 1.00 59.62 240 VAL A CA 1
ATOM 1892 C C . VAL A 1 240 ? 20.248 11.818 -32.541 1.00 59.62 240 VAL A C 1
ATOM 1894 O O . VAL A 1 240 ? 20.503 12.787 -33.250 1.00 59.62 240 VAL A O 1
ATOM 1897 N N . GLU A 1 241 ? 19.296 11.877 -31.610 1.00 53.38 241 GLU A N 1
ATOM 1898 C CA . GLU A 1 241 ? 18.638 13.140 -31.277 1.00 53.38 241 GLU A CA 1
ATOM 1899 C C . GLU A 1 241 ? 19.553 14.129 -30.544 1.00 53.38 241 GLU A C 1
ATOM 1901 O O . GLU A 1 241 ? 19.180 15.293 -30.430 1.00 53.38 241 GLU A O 1
ATOM 1906 N N . LEU A 1 242 ? 20.767 13.762 -30.116 1.00 46.97 242 LEU A N 1
ATOM 1907 C CA . LEU A 1 242 ? 21.791 14.740 -29.732 1.00 46.97 242 LEU A CA 1
ATOM 1908 C C . LEU A 1 242 ? 22.011 15.695 -30.912 1.00 46.97 242 LEU A C 1
ATOM 1910 O O . LEU A 1 242 ? 22.244 15.234 -32.030 1.00 46.97 242 LEU A O 1
ATOM 1914 N N . PRO A 1 243 ? 21.918 17.029 -30.736 1.00 40.88 243 PRO A N 1
ATOM 1915 C CA . PRO A 1 243 ? 22.412 17.889 -31.793 1.00 40.88 243 PRO A CA 1
ATOM 1916 C C . PRO A 1 243 ? 23.889 17.537 -31.931 1.00 40.88 243 PRO A C 1
ATOM 1918 O O . PRO A 1 243 ? 24.636 17.591 -30.951 1.00 40.88 243 PRO A O 1
ATOM 1921 N N . ASN A 1 244 ? 24.311 17.171 -33.139 1.00 37.22 244 ASN A N 1
ATOM 1922 C CA . ASN A 1 244 ? 25.704 17.342 -33.502 1.00 37.22 244 ASN A CA 1
ATOM 1923 C C . ASN A 1 244 ? 26.072 18.743 -33.012 1.00 37.22 244 ASN A C 1
ATOM 1925 O O . ASN A 1 244 ? 25.407 19.715 -33.384 1.00 37.22 244 ASN A O 1
ATOM 1929 N N . LYS A 1 245 ? 27.072 18.850 -32.132 1.00 39.28 245 LYS A N 1
ATOM 1930 C CA . LYS A 1 245 ? 27.828 20.091 -32.044 1.00 39.28 245 LYS A CA 1
ATOM 1931 C C . LYS A 1 245 ? 28.338 20.292 -33.460 1.00 39.28 245 LYS A C 1
ATOM 1933 O O . LYS A 1 245 ? 29.331 19.685 -33.844 1.00 39.28 245 LYS A O 1
ATOM 1938 N N . GLU A 1 246 ? 27.595 21.047 -34.262 1.00 35.97 246 GLU A N 1
ATOM 1939 C CA . GLU A 1 246 ? 28.171 21.708 -35.407 1.00 35.97 246 GLU A CA 1
ATOM 1940 C C . GLU A 1 246 ? 29.337 22.473 -34.814 1.00 35.97 246 GLU A C 1
ATOM 1942 O O . GLU A 1 246 ? 29.178 23.354 -33.965 1.00 35.97 246 GLU A O 1
ATOM 1947 N N . GLU A 1 247 ? 30.515 21.975 -35.158 1.00 39.03 247 GLU A N 1
ATOM 1948 C CA . GLU A 1 247 ? 31.778 22.639 -35.002 1.00 39.03 247 GLU A CA 1
ATOM 1949 C C . GLU A 1 247 ? 31.554 24.052 -35.531 1.00 39.03 247 GLU A C 1
ATOM 1951 O O . GLU A 1 247 ? 31.561 24.297 -36.737 1.00 39.03 247 GLU A O 1
ATOM 1956 N N . THR A 1 248 ? 31.306 25.003 -34.631 1.00 32.00 248 THR A N 1
ATOM 1957 C CA . THR A 1 248 ? 31.542 26.402 -34.928 1.00 32.00 248 THR A CA 1
ATOM 1958 C C . THR A 1 248 ? 33.053 26.524 -35.039 1.00 32.00 248 THR A C 1
ATOM 1960 O O . THR A 1 248 ? 33.752 26.939 -34.115 1.00 32.00 248 THR A O 1
ATOM 1963 N N . PHE A 1 249 ? 33.567 26.102 -36.196 1.00 30.33 249 PHE A N 1
ATOM 1964 C CA . PHE A 1 249 ? 34.768 26.653 -36.779 1.00 30.33 249 PHE A CA 1
ATOM 1965 C C . PHE A 1 249 ? 34.530 28.155 -36.838 1.00 30.33 249 PHE A C 1
ATOM 1967 O O . PHE A 1 249 ? 33.937 28.695 -37.767 1.00 30.33 249 PHE A O 1
ATOM 1974 N N . ILE A 1 250 ? 34.936 28.830 -35.768 1.00 35.06 250 ILE A N 1
ATOM 1975 C CA . ILE A 1 250 ? 35.260 30.238 -35.820 1.00 35.06 250 ILE A CA 1
ATOM 1976 C C . ILE A 1 250 ? 36.457 30.270 -36.763 1.00 35.06 250 ILE A C 1
ATOM 1978 O O . ILE A 1 250 ? 37.583 29.981 -36.349 1.00 35.06 250 ILE A O 1
ATOM 1982 N N . GLU A 1 251 ? 36.191 30.518 -38.045 1.00 31.11 251 GLU A N 1
ATOM 1983 C CA . GLU A 1 251 ? 37.192 31.018 -38.973 1.00 31.11 251 GLU A CA 1
ATOM 1984 C C . GLU A 1 251 ? 37.784 32.260 -38.306 1.00 31.11 251 GLU A C 1
ATOM 1986 O O . GLU A 1 251 ? 37.182 33.331 -38.232 1.00 31.11 251 GLU A O 1
ATOM 1991 N N . LYS A 1 252 ? 38.937 32.054 -37.669 1.00 33.56 252 LYS A N 1
ATOM 1992 C CA . LYS A 1 252 ? 39.797 33.122 -37.199 1.00 33.56 252 LYS A CA 1
ATOM 1993 C C . LYS A 1 252 ? 40.392 33.746 -38.449 1.00 33.56 252 LYS A C 1
ATOM 1995 O O . LYS A 1 252 ? 41.436 33.293 -38.915 1.00 33.56 252 LYS A O 1
ATOM 2000 N N . ASP A 1 253 ? 39.731 34.772 -38.965 1.00 30.33 253 ASP A N 1
ATOM 2001 C CA . ASP A 1 253 ? 40.417 35.750 -39.793 1.00 30.33 253 ASP A CA 1
ATOM 2002 C C . ASP A 1 253 ? 41.472 36.438 -38.925 1.00 30.33 253 ASP A C 1
ATOM 2004 O O . ASP A 1 253 ? 41.198 37.081 -37.908 1.00 30.33 253 ASP A O 1
ATOM 2008 N N . ILE A 1 254 ? 42.714 36.180 -39.318 1.00 32.50 254 ILE A N 1
ATOM 2009 C CA . ILE A 1 254 ? 43.932 36.769 -38.797 1.00 32.50 254 ILE A CA 1
ATOM 2010 C C . ILE A 1 254 ? 44.029 38.175 -39.388 1.00 32.50 254 ILE A C 1
ATOM 2012 O O . ILE A 1 254 ? 44.347 38.323 -40.562 1.00 32.50 254 ILE A O 1
ATOM 2016 N N . GLU A 1 255 ? 43.852 39.199 -38.558 1.00 30.89 255 GLU A N 1
ATOM 2017 C CA . GLU A 1 255 ? 44.680 40.400 -38.659 1.00 30.89 255 GLU A CA 1
ATOM 2018 C C . GLU A 1 255 ? 45.275 40.699 -37.282 1.00 30.89 255 GLU A C 1
ATOM 2020 O O . GLU A 1 255 ? 44.600 41.085 -36.327 1.00 30.89 255 GLU A O 1
ATOM 2025 N N . GLU A 1 256 ? 46.578 40.444 -37.188 1.00 30.44 256 GLU A N 1
ATOM 2026 C CA . GLU A 1 256 ? 47.430 40.787 -36.061 1.00 30.44 256 GLU A CA 1
ATOM 2027 C C . GLU A 1 256 ? 47.480 42.306 -35.863 1.00 30.44 256 GLU A C 1
ATOM 2029 O O . GLU A 1 256 ? 47.797 43.058 -36.786 1.00 30.44 256 GLU A O 1
ATOM 2034 N N . LYS A 1 257 ? 47.283 42.738 -34.615 1.00 27.59 257 LYS A N 1
ATOM 2035 C CA . LYS A 1 257 ? 48.241 43.598 -33.906 1.00 27.59 257 LYS A CA 1
ATOM 2036 C C . LYS A 1 257 ? 48.005 43.495 -32.403 1.00 27.59 257 LYS A C 1
ATOM 2038 O O . LYS A 1 257 ? 46.999 43.957 -31.872 1.00 27.59 257 LYS A O 1
ATOM 2043 N N . GLU A 1 258 ? 48.960 42.857 -31.742 1.00 27.83 258 GLU A N 1
ATOM 2044 C CA . GLU A 1 258 ? 49.116 42.826 -30.293 1.00 27.83 258 GLU A CA 1
ATOM 2045 C C . GLU A 1 258 ? 49.329 44.246 -29.744 1.00 27.83 258 GLU A C 1
ATOM 2047 O O . GLU A 1 258 ? 50.177 44.977 -30.250 1.00 27.83 258 GLU A O 1
ATOM 2052 N N . THR A 1 259 ? 48.571 44.617 -28.706 1.00 24.67 259 THR A N 1
ATOM 2053 C CA . THR A 1 259 ? 49.122 45.028 -27.397 1.00 24.67 259 THR A CA 1
ATOM 2054 C C . THR A 1 259 ? 48.007 45.055 -26.342 1.00 24.67 259 THR A C 1
ATOM 2056 O O . THR A 1 259 ? 47.075 45.844 -26.433 1.00 24.67 259 THR A O 1
ATOM 2059 N N . GLU A 1 260 ? 48.136 44.122 -25.397 1.00 29.52 260 GLU A N 1
ATOM 2060 C CA . GLU A 1 260 ? 47.927 44.221 -23.941 1.00 29.52 260 GLU A CA 1
ATOM 2061 C C . GLU A 1 260 ? 46.597 44.725 -23.318 1.00 29.52 260 GLU A C 1
ATOM 2063 O O . GLU A 1 260 ? 46.223 45.889 -23.385 1.00 29.52 260 GLU A O 1
ATOM 2068 N N . GLU A 1 261 ? 46.016 43.789 -22.548 1.00 28.25 261 GLU A N 1
ATOM 2069 C CA . GLU A 1 261 ? 45.477 43.924 -21.179 1.00 28.25 261 GLU A CA 1
ATOM 2070 C C . GLU A 1 261 ? 43.970 44.173 -20.883 1.00 28.25 261 GLU A C 1
ATOM 2072 O O . GLU A 1 261 ? 43.336 45.145 -21.273 1.00 28.25 261 GLU A O 1
ATOM 2077 N N . GLU A 1 262 ? 43.474 43.246 -20.043 1.00 26.50 262 GLU A N 1
ATOM 2078 C CA . GLU A 1 262 ? 42.401 43.317 -19.035 1.00 26.50 262 GLU A CA 1
ATOM 2079 C C . GLU A 1 262 ? 40.899 43.179 -19.397 1.00 26.50 262 GLU A C 1
ATOM 2081 O O . GLU A 1 262 ? 40.190 44.099 -19.792 1.00 26.50 262 GLU A O 1
ATOM 2086 N N . LYS A 1 263 ? 40.402 41.968 -19.079 1.00 39.91 263 LYS A N 1
ATOM 2087 C CA . LYS A 1 263 ? 39.080 41.580 -18.539 1.00 39.91 263 LYS A CA 1
ATOM 2088 C C . LYS A 1 263 ? 38.065 42.713 -18.310 1.00 39.91 263 LYS A C 1
ATOM 2090 O O . LYS A 1 263 ? 38.254 43.473 -17.364 1.00 39.91 263 LYS A O 1
ATOM 2095 N N . LYS A 1 264 ? 36.881 42.647 -18.948 1.00 28.94 264 LYS A N 1
ATOM 2096 C CA . LYS A 1 264 ? 35.605 43.018 -18.297 1.00 28.94 264 LYS A CA 1
ATOM 2097 C C . LYS A 1 264 ? 34.414 42.152 -18.715 1.00 28.94 264 LYS A C 1
ATOM 2099 O O . LYS A 1 264 ? 34.242 41.763 -19.862 1.00 28.94 264 LYS A O 1
ATOM 2104 N N . ASP A 1 265 ? 33.659 41.885 -17.663 1.00 28.97 265 ASP A N 1
ATOM 2105 C CA . ASP A 1 265 ? 32.431 41.138 -17.442 1.00 28.97 265 ASP A CA 1
ATOM 2106 C C . ASP A 1 265 ? 31.257 41.554 -18.352 1.00 28.97 265 ASP A C 1
ATOM 2108 O O . ASP A 1 265 ? 31.017 42.744 -18.561 1.00 28.97 265 ASP A O 1
ATOM 2112 N N . ASN A 1 266 ? 30.492 40.577 -18.850 1.00 29.08 266 ASN A N 1
ATOM 2113 C CA . ASN A 1 266 ? 29.279 40.802 -19.645 1.00 29.08 266 ASN A CA 1
ATOM 2114 C C . ASN A 1 266 ? 28.031 40.745 -18.746 1.00 29.08 266 ASN A C 1
ATOM 2116 O O . ASN A 1 266 ? 27.317 39.743 -18.714 1.00 29.08 266 ASN A O 1
ATOM 2120 N N . GLY A 1 267 ? 27.739 41.849 -18.055 1.00 32.94 267 GLY A N 1
ATOM 2121 C CA . GLY A 1 267 ? 26.451 42.106 -17.406 1.00 32.94 267 GLY A CA 1
ATOM 2122 C C . GLY A 1 267 ? 25.845 43.406 -17.933 1.00 32.94 267 GLY A C 1
ATOM 2123 O O . GLY A 1 267 ? 26.465 44.460 -17.829 1.00 32.94 267 GLY A O 1
ATOM 2124 N N . ILE A 1 268 ? 24.643 43.353 -18.518 1.00 41.94 268 ILE A N 1
ATOM 2125 C CA . ILE A 1 268 ? 23.915 44.564 -18.931 1.00 41.94 268 ILE A CA 1
ATOM 2126 C C . ILE A 1 268 ? 23.272 45.170 -17.679 1.00 41.94 268 ILE A C 1
ATOM 2128 O O . ILE A 1 268 ? 22.438 44.530 -17.042 1.00 41.94 268 ILE A O 1
ATOM 2132 N N . ILE A 1 269 ? 23.674 46.394 -17.337 1.00 41.72 269 ILE A N 1
ATOM 2133 C CA . ILE A 1 269 ? 23.178 47.165 -16.194 1.00 41.72 269 ILE A CA 1
ATOM 2134 C C . ILE A 1 269 ? 22.147 48.174 -16.716 1.00 41.72 269 ILE A C 1
ATOM 2136 O O . ILE A 1 269 ? 22.520 49.105 -17.427 1.00 41.72 269 ILE A O 1
ATOM 2140 N N . GLU A 1 270 ? 20.870 48.027 -16.356 1.00 49.50 270 GLU A N 1
ATOM 2141 C CA . GLU A 1 270 ? 19.862 49.085 -16.534 1.00 49.50 270 GLU A CA 1
ATOM 2142 C C . GLU A 1 270 ? 19.571 49.756 -15.187 1.00 49.50 270 GLU A C 1
ATOM 2144 O O . GLU A 1 270 ? 19.204 49.104 -14.211 1.00 49.50 270 GLU A O 1
ATOM 2149 N N . SER A 1 271 ? 19.749 51.077 -15.126 1.00 43.66 271 SER A N 1
ATOM 2150 C CA . SER A 1 271 ? 19.494 51.889 -13.937 1.00 43.66 271 SER A CA 1
ATOM 2151 C C . SER A 1 271 ? 18.167 52.637 -14.074 1.00 43.66 271 SER A C 1
ATOM 2153 O O . SER A 1 271 ? 17.930 53.342 -15.056 1.00 43.66 271 SER A O 1
ATOM 2155 N N . LYS A 1 272 ? 17.288 52.512 -13.072 1.00 49.69 272 LYS A N 1
ATOM 2156 C CA . LYS A 1 272 ? 16.079 53.342 -12.948 1.00 49.69 272 LYS A CA 1
ATOM 2157 C C . LYS A 1 272 ? 16.192 54.248 -11.728 1.00 49.69 272 LYS A C 1
ATOM 2159 O O . LYS A 1 272 ? 16.600 53.824 -10.646 1.00 49.69 272 LYS A O 1
ATOM 2164 N N . THR A 1 273 ? 15.836 55.515 -11.908 1.00 51.09 273 THR A N 1
ATOM 2165 C CA . THR A 1 273 ? 15.796 56.516 -10.841 1.00 51.09 273 THR A CA 1
ATOM 2166 C C . THR A 1 273 ? 14.438 56.492 -10.146 1.00 51.09 273 THR A C 1
ATOM 2168 O O . THR A 1 273 ? 13.393 56.604 -10.783 1.00 51.09 273 THR A O 1
ATOM 2171 N N . VAL A 1 274 ? 14.454 56.341 -8.823 1.00 53.62 274 VAL A N 1
ATOM 2172 C CA . VAL A 1 274 ? 13.273 56.323 -7.955 1.00 53.62 274 VAL A CA 1
ATOM 2173 C C . VAL A 1 274 ? 13.403 57.454 -6.938 1.00 53.62 274 VAL A C 1
ATOM 2175 O O . VAL A 1 274 ? 14.462 57.653 -6.344 1.00 53.62 274 VAL A O 1
ATOM 2178 N N . VAL A 1 275 ? 12.328 58.216 -6.740 1.00 57.84 275 VAL A N 1
ATOM 2179 C CA . VAL A 1 275 ? 12.279 59.303 -5.750 1.00 57.84 275 VAL A CA 1
ATOM 2180 C C . VAL A 1 275 ? 11.753 58.747 -4.437 1.00 57.84 275 VAL A C 1
ATOM 2182 O O . VAL A 1 275 ? 10.669 58.164 -4.395 1.00 57.84 275 VAL A O 1
ATOM 2185 N N . LEU A 1 276 ? 12.535 58.902 -3.373 1.00 61.41 276 LEU A N 1
ATOM 2186 C CA . LEU A 1 276 ? 12.184 58.432 -2.037 1.00 61.41 276 LEU A CA 1
ATOM 2187 C C . LEU A 1 276 ? 11.176 59.386 -1.379 1.00 61.41 276 LEU A C 1
ATOM 2189 O O . LEU A 1 276 ? 10.992 60.524 -1.809 1.00 61.41 276 LEU A O 1
ATOM 2193 N N . ALA A 1 277 ? 10.516 58.928 -0.313 1.00 63.69 277 ALA A N 1
ATOM 2194 C CA . ALA A 1 277 ? 9.460 59.686 0.366 1.00 63.69 277 ALA A CA 1
ATOM 2195 C C . ALA A 1 277 ? 9.929 61.025 0.986 1.00 63.69 277 ALA A C 1
ATOM 2197 O O . ALA A 1 277 ? 9.089 61.837 1.366 1.00 63.69 277 ALA A O 1
ATOM 2198 N N . ASP A 1 278 ? 11.243 61.266 1.070 1.00 57.50 278 ASP A N 1
ATOM 2199 C CA . ASP A 1 278 ? 11.844 62.529 1.519 1.00 57.50 278 ASP A CA 1
ATOM 2200 C C . ASP A 1 278 ? 12.157 63.522 0.377 1.00 57.50 278 ASP A C 1
ATOM 2202 O O . ASP A 1 278 ? 12.643 64.621 0.635 1.00 57.50 278 ASP A O 1
ATOM 2206 N N . GLY A 1 279 ? 11.852 63.165 -0.878 1.00 60.06 279 GLY A N 1
ATOM 2207 C CA . GLY A 1 279 ? 12.072 64.008 -2.057 1.00 60.06 279 GLY A CA 1
ATOM 2208 C C . GLY A 1 279 ? 13.467 63.907 -2.683 1.00 60.06 279 GLY A C 1
ATOM 2209 O O . GLY A 1 279 ? 13.738 64.605 -3.661 1.00 60.06 279 GLY A O 1
ATOM 2210 N N . THR A 1 280 ? 14.342 63.033 -2.182 1.00 66.50 280 THR A N 1
ATOM 2211 C CA . THR A 1 280 ? 15.671 62.794 -2.763 1.00 66.50 280 THR A CA 1
ATOM 2212 C C . THR A 1 280 ? 15.605 61.743 -3.879 1.00 66.50 280 THR A C 1
ATOM 2214 O O . THR A 1 280 ? 14.943 60.709 -3.750 1.00 66.50 280 THR A O 1
ATOM 2217 N N . TYR A 1 281 ? 16.306 61.992 -4.991 1.00 63.22 281 TYR A N 1
ATOM 2218 C CA . TYR A 1 281 ? 16.427 61.053 -6.112 1.00 63.22 281 TYR A CA 1
ATOM 2219 C C . TYR A 1 281 ? 17.491 59.988 -5.802 1.00 63.22 281 TYR A C 1
ATOM 2221 O O . TYR A 1 281 ? 18.661 60.325 -5.631 1.00 63.22 281 TYR A O 1
ATOM 2229 N N . GLY A 1 282 ? 17.103 58.711 -5.763 1.00 56.53 282 GLY A N 1
ATOM 2230 C CA . GLY A 1 282 ? 18.018 57.569 -5.674 1.00 56.53 282 GLY A CA 1
ATOM 2231 C C . GLY A 1 282 ? 18.022 56.748 -6.966 1.00 56.53 282 GLY A C 1
ATOM 2232 O O . GLY A 1 282 ? 16.989 56.596 -7.614 1.00 56.53 282 GLY A O 1
ATOM 2233 N N . SER A 1 283 ? 19.173 56.207 -7.367 1.00 48.31 283 SER A N 1
ATOM 2234 C CA . SER A 1 283 ? 19.267 55.226 -8.456 1.00 48.31 283 SER A CA 1
ATOM 2235 C C . SER A 1 283 ? 19.321 53.814 -7.874 1.00 48.31 283 SER A C 1
ATOM 2237 O O . SER A 1 283 ? 20.226 53.490 -7.107 1.00 48.31 283 SER A O 1
ATOM 2239 N N . VAL A 1 284 ? 18.353 52.968 -8.233 1.00 52.31 284 VAL A N 1
ATOM 2240 C CA . VAL A 1 284 ? 18.378 51.542 -7.880 1.00 52.31 284 VAL A CA 1
ATOM 2241 C C . VAL A 1 284 ? 18.880 50.777 -9.097 1.00 52.31 284 VAL A C 1
ATOM 2243 O O . VAL A 1 284 ? 18.352 50.922 -10.201 1.00 52.31 284 VAL A O 1
ATOM 2246 N N . ILE A 1 285 ? 19.944 50.004 -8.895 1.00 50.78 285 ILE A N 1
ATOM 2247 C CA . ILE A 1 285 ? 20.482 49.086 -9.895 1.00 50.78 285 ILE A CA 1
ATOM 2248 C C . ILE A 1 285 ? 19.879 47.721 -9.584 1.00 50.78 285 ILE A C 1
ATOM 2250 O O . ILE A 1 285 ? 20.259 47.087 -8.602 1.00 50.78 285 ILE A O 1
ATOM 2254 N N . GLU A 1 286 ? 18.916 47.288 -10.392 1.00 46.25 286 GLU A N 1
ATOM 2255 C CA . GLU A 1 286 ? 18.396 45.925 -10.321 1.00 46.25 286 GLU A CA 1
ATOM 2256 C C . GLU A 1 286 ? 19.195 45.052 -11.287 1.00 46.25 286 GLU A C 1
ATOM 2258 O O . GLU A 1 286 ? 19.122 45.192 -12.508 1.00 46.25 286 GLU A O 1
ATOM 2263 N N . THR A 1 287 ? 19.999 44.149 -10.735 1.00 42.50 287 THR A N 1
ATOM 2264 C CA . THR A 1 287 ? 20.665 43.099 -11.504 1.00 42.50 287 THR A CA 1
ATOM 2265 C C . THR A 1 287 ? 19.651 41.999 -11.804 1.00 42.50 287 THR A C 1
ATOM 2267 O O . THR A 1 287 ? 19.318 41.198 -10.930 1.00 42.50 287 THR A O 1
ATOM 2270 N N . PHE A 1 288 ? 19.145 41.955 -13.036 1.00 42.41 288 PHE A N 1
ATOM 2271 C CA . PHE A 1 288 ? 18.323 40.840 -13.502 1.00 42.41 288 PHE A CA 1
ATOM 2272 C C . PHE A 1 288 ? 19.211 39.648 -13.874 1.00 42.41 288 PHE A C 1
ATOM 2274 O O . PHE A 1 288 ? 19.800 39.607 -14.956 1.00 42.41 288 PHE A O 1
ATOM 2281 N N . ASP A 1 289 ? 19.264 38.640 -13.002 1.00 37.56 289 ASP A N 1
ATOM 2282 C CA . ASP A 1 289 ? 19.786 37.325 -13.366 1.00 37.56 289 ASP A CA 1
ATOM 2283 C C . ASP A 1 289 ? 18.819 36.647 -14.348 1.00 37.56 289 ASP A C 1
ATOM 2285 O O . ASP A 1 289 ? 17.799 36.064 -13.968 1.00 37.56 289 ASP A O 1
ATOM 2289 N N . LYS A 1 290 ? 19.172 36.659 -15.641 1.00 41.47 290 LYS A N 1
ATOM 2290 C CA . LYS A 1 290 ? 18.466 35.940 -16.727 1.00 41.47 290 LYS A CA 1
ATOM 2291 C C . LYS A 1 290 ? 18.353 34.418 -16.509 1.00 41.47 290 LYS A C 1
ATOM 2293 O O . LYS A 1 290 ? 17.765 33.722 -17.337 1.00 41.47 290 LYS A O 1
ATOM 2298 N N . GLN A 1 291 ? 18.905 33.876 -15.424 1.00 41.22 291 GLN A N 1
ATOM 2299 C CA . GLN A 1 291 ? 18.809 32.458 -15.079 1.00 41.22 291 GLN A CA 1
ATOM 2300 C C . GLN A 1 291 ? 17.397 32.040 -14.637 1.00 41.22 291 GLN A C 1
ATOM 2302 O O . GLN A 1 291 ? 17.029 30.881 -14.812 1.00 41.22 291 GLN A O 1
ATOM 2307 N N . THR A 1 292 ? 16.566 32.954 -14.129 1.00 37.62 292 THR A N 1
ATOM 2308 C CA . THR A 1 292 ? 15.248 32.579 -13.577 1.00 37.62 292 THR A CA 1
ATOM 2309 C C . THR A 1 292 ? 14.122 32.499 -14.614 1.00 37.62 292 THR A C 1
ATOM 2311 O O . THR A 1 292 ? 13.200 31.703 -14.434 1.00 37.62 292 THR A O 1
ATOM 2314 N N . GLU A 1 293 ? 14.205 33.216 -15.739 1.00 34.16 293 GLU A N 1
ATOM 2315 C CA . GLU A 1 293 ? 13.195 33.122 -16.811 1.00 34.16 293 GLU A CA 1
ATOM 2316 C C . GLU A 1 293 ? 13.443 31.964 -17.787 1.00 34.16 293 GLU A C 1
ATOM 2318 O O . GLU A 1 293 ? 12.486 31.372 -18.289 1.00 34.16 293 GLU A O 1
ATOM 2323 N N . LYS A 1 294 ? 14.702 31.541 -17.980 1.00 36.25 294 LYS A N 1
ATOM 2324 C CA . LYS A 1 294 ? 14.998 30.308 -18.732 1.00 36.25 294 LYS A CA 1
ATOM 2325 C C . LYS A 1 294 ? 14.407 29.067 -18.055 1.00 36.25 294 LYS A C 1
ATOM 2327 O O . LYS A 1 294 ? 13.944 28.169 -18.748 1.00 36.25 294 LYS A O 1
ATOM 2332 N N . ASN A 1 295 ? 14.300 29.057 -16.726 1.00 37.66 295 ASN A N 1
ATOM 2333 C CA . ASN A 1 295 ? 13.760 27.924 -15.967 1.00 37.66 295 ASN A CA 1
ATOM 2334 C C . ASN A 1 295 ? 12.252 27.681 -16.150 1.00 37.66 295 ASN A C 1
ATOM 2336 O O . ASN A 1 295 ? 11.767 26.628 -15.748 1.00 37.66 295 ASN A O 1
ATOM 2340 N N . LYS A 1 296 ? 11.499 28.598 -16.776 1.00 32.94 296 LYS A N 1
ATOM 2341 C CA . LYS A 1 296 ? 10.065 28.392 -17.061 1.00 32.94 296 LYS A CA 1
ATOM 2342 C C . LYS A 1 296 ? 9.768 27.940 -18.494 1.00 32.94 296 LYS A C 1
ATOM 2344 O O . LYS A 1 296 ? 8.663 27.479 -18.752 1.00 32.94 296 LYS A O 1
ATOM 2349 N N . PHE A 1 297 ? 10.746 28.000 -19.402 1.00 30.36 297 PHE A N 1
ATOM 2350 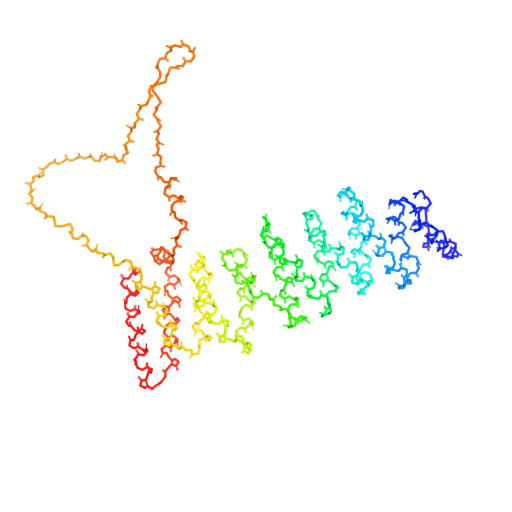C CA . PHE A 1 297 ? 10.621 27.468 -20.769 1.00 30.36 297 PHE A CA 1
ATOM 2351 C C . PHE A 1 297 ? 11.175 26.042 -20.934 1.00 30.36 297 PHE A C 1
ATOM 2353 O O . PHE A 1 297 ? 10.995 25.430 -21.983 1.00 30.36 297 PHE A O 1
ATOM 2360 N N . PHE A 1 298 ? 11.774 25.471 -19.886 1.00 36.91 298 PHE A N 1
ATOM 2361 C CA . PHE A 1 298 ? 12.303 24.102 -19.862 1.00 36.91 298 PHE A CA 1
ATOM 2362 C C . PHE A 1 298 ? 11.252 23.019 -19.544 1.00 36.91 298 PHE A C 1
ATOM 2364 O O . PHE A 1 298 ? 11.586 21.923 -19.114 1.00 36.91 298 PHE A O 1
ATOM 2371 N N . GLN A 1 299 ? 9.964 23.266 -19.786 1.00 35.84 299 GLN A N 1
ATOM 2372 C CA . GLN A 1 299 ? 8.911 22.284 -19.478 1.00 35.84 299 GLN A CA 1
ATOM 2373 C C . GLN A 1 299 ? 8.642 21.260 -20.601 1.00 35.84 299 GLN A C 1
ATOM 2375 O O . GLN A 1 299 ? 7.602 20.608 -20.631 1.00 35.84 299 GLN A O 1
ATOM 2380 N N . LYS A 1 300 ? 9.607 21.098 -21.513 1.00 38.97 300 LYS A N 1
ATOM 2381 C CA . LYS A 1 300 ? 9.776 19.932 -22.395 1.00 38.97 300 LYS A CA 1
ATOM 2382 C C . LYS A 1 300 ? 11.270 19.633 -22.520 1.00 38.97 300 LYS A C 1
ATOM 2384 O O . LYS A 1 300 ? 11.876 19.821 -23.570 1.00 38.97 300 LYS A O 1
ATOM 2389 N N . VAL A 1 301 ? 11.891 19.250 -21.413 1.00 38.34 301 VAL A N 1
ATOM 2390 C CA . VAL A 1 301 ? 13.264 18.746 -21.431 1.00 38.34 301 VAL A CA 1
ATOM 2391 C C . VAL A 1 301 ? 13.182 17.247 -21.680 1.00 38.34 301 VAL A C 1
ATOM 2393 O O . VAL A 1 301 ? 12.963 16.471 -20.759 1.00 38.34 301 VAL A O 1
ATOM 2396 N N . GLY A 1 302 ? 13.262 16.859 -22.951 1.00 41.34 302 GLY A N 1
ATOM 2397 C CA . GLY A 1 302 ? 13.482 15.465 -23.324 1.00 41.34 302 GLY A CA 1
ATOM 2398 C C . GLY A 1 302 ? 14.916 15.032 -23.003 1.00 41.34 302 GLY A C 1
ATOM 2399 O O . GLY A 1 302 ? 15.808 15.871 -22.862 1.00 41.34 302 GLY A O 1
ATOM 2400 N N . LEU A 1 303 ? 15.122 13.714 -22.957 1.00 46.16 303 LEU A N 1
ATOM 2401 C CA . LEU A 1 303 ? 16.376 12.943 -22.806 1.00 46.16 303 LEU A CA 1
ATOM 2402 C C . LEU A 1 303 ? 17.663 13.545 -23.397 1.00 46.16 303 LEU A C 1
ATOM 2404 O O . LEU A 1 303 ? 18.764 13.235 -22.947 1.00 46.16 303 LEU A O 1
ATOM 2408 N N . ARG A 1 304 ? 17.535 14.414 -24.399 1.00 45.81 304 ARG A N 1
ATOM 2409 C CA . ARG A 1 304 ? 18.602 15.144 -25.086 1.00 45.81 304 ARG A CA 1
ATOM 2410 C C . ARG A 1 304 ? 19.532 15.917 -24.142 1.00 45.81 304 ARG A C 1
ATOM 2412 O O . ARG A 1 304 ? 20.743 15.866 -24.319 1.00 45.81 304 ARG A O 1
ATOM 2419 N N . THR A 1 305 ? 19.005 16.588 -23.114 1.00 51.28 305 THR A N 1
ATOM 2420 C CA . THR A 1 305 ? 19.861 17.282 -22.128 1.00 51.28 305 THR A CA 1
ATOM 2421 C C . THR A 1 305 ? 20.433 16.331 -21.085 1.00 51.28 305 THR A C 1
ATOM 2423 O O . THR A 1 305 ? 21.451 16.650 -20.481 1.00 51.28 305 THR A O 1
ATOM 2426 N N . MET A 1 306 ? 19.799 15.174 -20.854 1.00 47.75 306 MET A N 1
ATOM 2427 C CA . MET A 1 306 ? 20.329 14.176 -19.928 1.00 47.75 306 MET A CA 1
ATOM 2428 C C . MET A 1 306 ? 21.602 13.550 -20.467 1.00 47.75 306 MET A C 1
ATOM 2430 O O . MET A 1 306 ? 22.480 13.293 -19.662 1.00 47.75 306 MET A O 1
ATOM 2434 N N . ILE A 1 307 ? 21.732 13.353 -21.786 1.00 51.69 307 ILE A N 1
ATOM 2435 C CA . ILE A 1 307 ? 22.966 12.835 -22.398 1.00 51.69 307 ILE A CA 1
ATOM 2436 C C . ILE A 1 307 ? 24.067 13.908 -22.467 1.00 51.69 307 ILE A C 1
ATOM 2438 O O . ILE A 1 307 ? 25.222 13.601 -22.195 1.00 51.69 307 ILE A O 1
ATOM 2442 N N . GLU A 1 308 ? 23.737 15.182 -22.706 1.00 51.78 308 GLU A N 1
ATOM 2443 C CA . GLU A 1 308 ? 24.717 16.277 -22.547 1.00 51.78 308 GLU A CA 1
ATOM 2444 C C . GLU A 1 308 ? 25.166 16.473 -21.084 1.00 51.78 308 GLU A C 1
ATOM 2446 O O . GLU A 1 308 ? 26.273 16.946 -20.832 1.00 51.78 308 GLU A O 1
ATOM 2451 N N . GLN A 1 309 ? 24.326 16.089 -20.117 1.00 54.78 309 GLN A N 1
ATOM 2452 C CA . GLN A 1 309 ? 24.627 16.061 -18.681 1.00 54.78 309 GLN A CA 1
ATOM 2453 C C . GLN A 1 309 ? 24.984 14.655 -18.165 1.00 54.78 309 GLN A C 1
ATOM 2455 O O . GLN A 1 309 ? 25.039 14.458 -16.946 1.00 54.78 309 GLN A O 1
ATOM 2460 N N . MET A 1 310 ? 25.180 13.660 -19.044 1.00 54.91 310 MET A N 1
ATOM 2461 C CA . MET A 1 310 ? 25.221 12.267 -18.603 1.00 54.91 310 MET A CA 1
ATOM 2462 C C . MET A 1 310 ? 26.448 12.023 -17.739 1.00 54.91 310 MET A C 1
ATOM 2464 O O . MET A 1 310 ? 27.590 12.216 -18.151 1.00 54.91 310 MET A O 1
ATOM 2468 N N . ASP A 1 311 ? 26.200 11.513 -16.538 1.00 65.50 311 ASP A N 1
ATOM 2469 C CA . ASP A 1 311 ? 27.237 10.898 -15.728 1.00 65.50 311 AS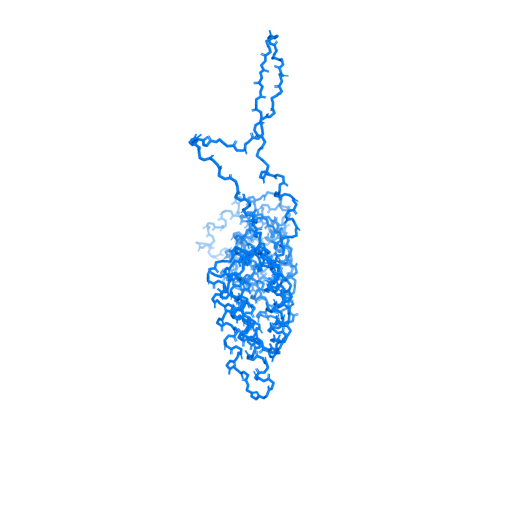P A CA 1
ATOM 2470 C C . ASP A 1 311 ? 27.863 9.740 -16.531 1.00 65.50 311 ASP A C 1
ATOM 2472 O O . ASP A 1 311 ? 27.148 8.918 -17.116 1.00 65.50 311 ASP A O 1
ATOM 2476 N N . SER A 1 312 ? 29.196 9.647 -16.530 1.00 73.94 312 SER A N 1
ATOM 2477 C CA . SER A 1 312 ? 29.988 8.538 -17.098 1.00 73.94 312 SER A CA 1
ATOM 2478 C C . SER A 1 312 ? 29.418 7.143 -16.770 1.00 73.94 312 SER A C 1
ATOM 2480 O O . SER A 1 312 ? 29.555 6.178 -17.531 1.00 73.94 312 SER A O 1
ATOM 2482 N N . LEU A 1 313 ? 28.715 7.032 -15.641 1.00 79.38 313 LEU A N 1
ATOM 2483 C CA . LEU A 1 313 ? 28.045 5.822 -15.181 1.00 79.38 313 LEU A CA 1
ATOM 2484 C C . LEU A 1 313 ? 26.831 5.404 -16.024 1.00 79.38 313 LEU A C 1
ATOM 2486 O O . LEU A 1 313 ? 26.553 4.208 -16.120 1.00 79.38 313 LEU A O 1
ATOM 2490 N N . VAL A 1 314 ? 26.095 6.338 -16.631 1.00 78.81 314 VAL A N 1
ATOM 2491 C CA . VAL A 1 314 ? 24.945 5.978 -17.475 1.00 78.81 314 VAL A CA 1
ATOM 2492 C C . VAL A 1 314 ? 25.418 5.567 -18.865 1.00 78.81 314 VAL A C 1
ATOM 2494 O O . VAL A 1 314 ? 24.995 4.520 -19.358 1.00 78.81 314 VAL A O 1
ATOM 2497 N N . ILE A 1 315 ? 26.384 6.295 -19.434 1.00 78.38 315 ILE A N 1
ATOM 2498 C CA . ILE A 1 315 ? 27.023 5.951 -20.716 1.00 78.38 315 ILE A CA 1
ATOM 2499 C C . ILE A 1 315 ? 27.645 4.553 -20.645 1.00 78.38 315 ILE A C 1
ATOM 2501 O O . ILE A 1 315 ? 27.408 3.712 -21.512 1.00 78.38 315 ILE A O 1
ATOM 2505 N N . SER A 1 316 ? 28.382 4.256 -19.571 1.00 82.31 316 SER A N 1
ATOM 2506 C CA . SER A 1 316 ? 28.947 2.918 -19.368 1.00 82.31 316 SER A CA 1
ATOM 2507 C C . SER A 1 316 ? 27.870 1.841 -19.218 1.00 82.31 316 SER A C 1
ATOM 2509 O O . SER A 1 316 ? 28.016 0.758 -19.783 1.00 82.31 316 SER A O 1
ATOM 2511 N N . SER A 1 317 ? 26.757 2.119 -18.530 1.00 84.06 317 SER A N 1
ATOM 2512 C CA . SER A 1 317 ? 25.648 1.160 -18.423 1.00 84.06 317 SER A CA 1
ATOM 2513 C C . SER A 1 317 ? 24.981 0.857 -19.765 1.00 84.06 317 SER A C 1
ATOM 2515 O O . SER A 1 317 ? 24.664 -0.301 -20.045 1.00 84.06 317 SER A O 1
ATOM 2517 N N . LEU A 1 318 ? 24.848 1.871 -20.622 1.00 83.06 318 LEU A N 1
ATOM 2518 C CA . LEU A 1 318 ? 24.338 1.732 -21.978 1.00 83.06 318 LEU A CA 1
ATOM 2519 C C . LEU A 1 318 ? 25.300 0.918 -22.844 1.00 83.06 318 LEU A C 1
ATOM 2521 O O . LEU A 1 318 ? 24.883 -0.031 -23.507 1.00 83.06 318 LEU A O 1
ATOM 2525 N N . ALA A 1 319 ? 26.598 1.216 -22.766 1.00 82.94 319 ALA A N 1
ATOM 2526 C CA . ALA A 1 319 ? 27.623 0.476 -23.486 1.00 82.94 319 ALA A CA 1
ATOM 2527 C C . ALA A 1 319 ? 27.659 -1.010 -23.085 1.00 82.94 319 ALA A C 1
ATOM 2529 O O . ALA A 1 319 ? 27.690 -1.891 -23.946 1.00 82.94 319 ALA A O 1
ATOM 2530 N N . ILE A 1 320 ? 27.584 -1.300 -21.781 1.00 85.88 320 ILE A N 1
ATOM 2531 C CA . ILE A 1 320 ? 27.497 -2.669 -21.251 1.00 85.88 320 ILE A CA 1
ATOM 2532 C C . ILE A 1 320 ? 26.210 -3.354 -21.731 1.00 85.88 320 ILE A C 1
ATOM 2534 O O . ILE A 1 320 ? 26.247 -4.522 -22.123 1.00 85.88 320 ILE A O 1
ATOM 2538 N N . GLY A 1 321 ? 25.082 -2.640 -21.730 1.00 84.44 321 GLY A N 1
ATOM 2539 C CA . GLY A 1 321 ? 23.797 -3.135 -22.219 1.00 84.44 321 GLY A CA 1
ATOM 2540 C C . GLY A 1 321 ? 23.843 -3.543 -23.694 1.00 84.44 321 GLY A C 1
ATOM 2541 O O . GLY A 1 321 ? 23.481 -4.671 -24.037 1.00 84.44 321 GLY A O 1
ATOM 2542 N N . ILE A 1 322 ? 24.382 -2.673 -24.552 1.00 83.56 322 ILE A N 1
ATOM 2543 C CA . ILE A 1 322 ? 24.569 -2.937 -25.986 1.00 83.56 322 ILE A CA 1
ATOM 2544 C C . ILE A 1 322 ? 25.522 -4.116 -26.196 1.00 83.56 322 ILE A C 1
ATOM 2546 O O . ILE A 1 322 ? 25.199 -5.040 -26.942 1.00 83.56 322 ILE A O 1
ATOM 2550 N N . ALA A 1 323 ? 26.662 -4.144 -25.499 1.00 84.62 323 ALA A N 1
ATOM 2551 C CA . ALA A 1 323 ? 27.612 -5.253 -25.583 1.00 84.62 323 ALA A CA 1
ATOM 2552 C C . ALA A 1 323 ? 26.963 -6.595 -25.196 1.00 84.62 323 ALA A C 1
ATOM 2554 O O . ALA A 1 323 ? 27.182 -7.617 -25.855 1.00 84.62 323 ALA A O 1
ATOM 2555 N N . LYS A 1 324 ? 26.104 -6.592 -24.169 1.00 85.19 324 LYS A N 1
ATOM 2556 C CA . LYS A 1 324 ? 25.345 -7.771 -23.738 1.00 85.19 324 LYS A CA 1
ATOM 2557 C C . LYS A 1 324 ? 24.364 -8.240 -24.811 1.00 85.19 324 LYS A C 1
ATOM 2559 O O . LYS A 1 324 ? 24.311 -9.438 -25.088 1.00 85.19 324 LYS A O 1
ATOM 2564 N N . ILE A 1 325 ? 23.638 -7.321 -25.448 1.00 84.06 325 ILE A N 1
ATOM 2565 C CA . ILE A 1 325 ? 22.757 -7.634 -26.582 1.00 84.06 325 ILE A CA 1
ATOM 2566 C C . ILE A 1 325 ? 23.573 -8.247 -27.729 1.00 84.06 325 ILE A C 1
ATOM 2568 O O . ILE A 1 325 ? 23.256 -9.340 -28.192 1.00 84.06 325 ILE A O 1
ATOM 2572 N N . CYS A 1 326 ? 24.676 -7.612 -28.132 1.00 82.06 326 CYS A N 1
ATOM 2573 C CA . CYS A 1 326 ? 25.552 -8.089 -29.207 1.00 82.06 326 CYS A CA 1
ATOM 2574 C C . CYS A 1 326 ? 26.130 -9.495 -28.963 1.00 82.06 326 CYS A C 1
ATOM 2576 O O . CYS A 1 326 ? 26.367 -10.234 -29.926 1.00 82.06 326 CYS A O 1
ATOM 2578 N N . SER A 1 327 ? 26.346 -9.863 -27.696 1.00 81.81 327 SER A N 1
ATOM 2579 C CA . SER A 1 327 ? 26.788 -11.202 -27.287 1.00 81.81 327 SER A CA 1
ATOM 2580 C C . SER A 1 327 ? 25.676 -12.253 -27.407 1.00 81.81 327 SER A C 1
ATOM 2582 O O . SER A 1 327 ? 25.933 -13.377 -27.834 1.00 81.81 327 SER A O 1
ATOM 2584 N N . LYS A 1 328 ? 24.424 -11.885 -27.094 1.00 80.31 328 LYS A N 1
ATOM 2585 C CA . LYS A 1 328 ? 23.262 -12.791 -27.161 1.00 80.31 328 LYS A CA 1
ATOM 2586 C C . LYS A 1 328 ? 22.842 -13.130 -28.597 1.00 80.31 328 LYS A C 1
ATOM 2588 O O . LYS A 1 328 ? 22.332 -14.224 -28.831 1.00 80.31 328 LYS A O 1
ATOM 2593 N N . VAL A 1 329 ? 23.046 -12.232 -29.564 1.00 78.56 329 VAL A N 1
ATOM 2594 C CA . VAL A 1 329 ? 22.605 -12.479 -30.949 1.00 78.56 329 VAL A CA 1
ATOM 2595 C C . VAL A 1 329 ? 23.626 -13.316 -31.720 1.00 78.56 329 VAL A C 1
ATOM 2597 O O . VAL A 1 329 ? 24.815 -13.014 -31.704 1.00 78.56 329 VAL A O 1
ATOM 2600 N N . THR A 1 330 ? 23.175 -14.351 -32.437 1.00 71.50 330 THR A N 1
ATOM 2601 C CA . THR A 1 330 ? 24.005 -15.207 -33.306 1.00 71.50 330 THR A CA 1
ATOM 2602 C C . THR A 1 330 ? 23.408 -15.299 -34.719 1.00 71.50 330 THR A C 1
ATOM 2604 O O . THR A 1 330 ? 22.219 -15.074 -34.912 1.00 71.50 330 THR A O 1
ATOM 2607 N N . GLY A 1 331 ? 24.231 -15.580 -35.738 1.00 74.88 331 GLY A N 1
ATOM 2608 C CA . GLY A 1 331 ? 23.784 -15.682 -37.138 1.00 74.88 331 GLY A CA 1
ATOM 2609 C C . GLY A 1 331 ? 23.907 -14.391 -37.966 1.00 74.88 331 GLY A C 1
ATOM 2610 O O . GLY A 1 331 ? 24.528 -13.416 -37.541 1.00 74.88 331 GLY A O 1
ATOM 2611 N N . LYS A 1 332 ? 23.350 -14.399 -39.189 1.00 66.38 332 LYS A N 1
ATOM 2612 C CA . LYS A 1 332 ? 23.479 -13.297 -40.170 1.00 66.38 332 LYS A CA 1
ATOM 2613 C C . LYS A 1 332 ? 22.779 -12.011 -39.718 1.00 66.38 332 LYS A C 1
ATOM 2615 O O . LYS A 1 332 ? 23.379 -10.946 -39.811 1.00 66.38 332 LYS A O 1
ATOM 2620 N N . GLU A 1 333 ? 21.569 -12.114 -39.173 1.00 67.81 333 GLU A N 1
ATOM 2621 C CA . GLU A 1 333 ? 20.848 -10.976 -38.578 1.00 67.81 333 GLU A CA 1
ATOM 2622 C C . GLU A 1 333 ? 21.598 -10.416 -37.359 1.00 67.81 333 GLU A C 1
ATOM 2624 O O . GLU A 1 333 ? 21.699 -9.202 -37.179 1.00 67.81 333 GLU A O 1
ATOM 2629 N N . GLY A 1 334 ? 22.256 -11.292 -36.593 1.00 72.88 334 GLY A N 1
ATOM 2630 C CA . GLY A 1 334 ? 23.139 -10.896 -35.499 1.00 72.88 334 GLY A CA 1
ATOM 2631 C C . GLY A 1 334 ? 24.345 -10.074 -35.930 1.00 72.88 334 GLY A C 1
ATOM 2632 O O . GLY A 1 334 ? 24.748 -9.171 -35.203 1.00 72.88 334 GLY A O 1
ATOM 2633 N N . ASN A 1 335 ? 24.899 -10.311 -37.119 1.00 74.69 335 ASN A N 1
ATOM 2634 C CA . ASN A 1 335 ? 26.002 -9.494 -37.627 1.00 74.69 335 ASN A CA 1
ATOM 2635 C C . ASN A 1 335 ? 25.552 -8.063 -37.957 1.00 74.69 335 ASN A C 1
ATOM 2637 O O . ASN A 1 335 ? 26.293 -7.124 -37.672 1.00 74.69 335 ASN A O 1
ATOM 2641 N N . CYS A 1 336 ? 24.333 -7.881 -38.474 1.00 75.56 336 CYS A N 1
ATOM 2642 C CA . CYS A 1 336 ? 23.755 -6.552 -38.694 1.00 75.56 336 CYS A CA 1
ATOM 2643 C C . CYS A 1 336 ? 23.531 -5.810 -37.368 1.00 75.56 336 CYS A C 1
ATOM 2645 O O . CYS A 1 336 ? 23.904 -4.647 -37.235 1.00 75.56 336 CYS A O 1
ATOM 2647 N N . ILE A 1 337 ? 22.980 -6.499 -36.366 1.00 76.31 337 ILE A N 1
ATOM 2648 C CA . ILE A 1 337 ? 22.749 -5.963 -35.015 1.00 76.31 337 ILE A CA 1
ATOM 2649 C C . ILE A 1 337 ? 24.076 -5.589 -34.340 1.00 76.31 337 ILE A C 1
ATOM 2651 O O . ILE A 1 337 ? 24.183 -4.518 -33.749 1.00 76.31 337 ILE A O 1
ATOM 2655 N N . ARG A 1 338 ? 25.119 -6.418 -34.470 1.00 78.38 338 ARG A N 1
ATOM 2656 C CA . ARG A 1 338 ? 26.467 -6.104 -33.966 1.00 78.38 338 ARG A CA 1
ATOM 2657 C C . ARG A 1 338 ? 27.079 -4.898 -34.663 1.00 78.38 338 ARG A C 1
ATOM 2659 O O . ARG A 1 338 ? 27.654 -4.058 -33.985 1.00 78.38 338 ARG A O 1
ATOM 2666 N N . ALA A 1 339 ? 26.936 -4.787 -35.983 1.00 77.31 339 ALA A N 1
ATOM 2667 C CA . ALA A 1 339 ? 27.417 -3.622 -36.720 1.00 77.31 339 ALA A CA 1
ATOM 2668 C C . ALA A 1 339 ? 26.722 -2.334 -36.242 1.00 77.31 339 ALA A C 1
ATOM 2670 O O . ALA A 1 339 ? 27.403 -1.355 -35.945 1.00 77.31 339 ALA A O 1
ATOM 2671 N N . LYS A 1 340 ? 25.389 -2.360 -36.073 1.00 78.06 340 LYS A N 1
ATOM 2672 C CA . LYS A 1 340 ? 24.624 -1.240 -35.495 1.00 78.06 340 LYS A CA 1
ATOM 2673 C C . LYS A 1 340 ? 25.072 -0.922 -34.062 1.00 78.06 340 LYS A C 1
ATOM 2675 O O . LYS A 1 340 ? 25.279 0.240 -33.738 1.00 78.06 340 LYS A O 1
ATOM 2680 N N . GLY A 1 341 ? 25.255 -1.937 -33.217 1.00 77.44 341 GLY A N 1
ATOM 2681 C CA . GLY A 1 341 ? 25.704 -1.764 -31.833 1.00 77.44 341 GLY A CA 1
ATOM 2682 C C . GLY A 1 341 ? 27.108 -1.163 -31.727 1.00 77.44 341 GLY A C 1
ATOM 2683 O O . GLY A 1 341 ? 27.317 -0.242 -30.947 1.00 77.44 341 GLY A O 1
ATOM 2684 N N . ILE A 1 342 ? 28.057 -1.624 -32.548 1.00 79.69 342 ILE A N 1
ATOM 2685 C CA . ILE A 1 342 ? 29.420 -1.069 -32.606 1.00 79.69 342 ILE A CA 1
ATOM 2686 C C . ILE A 1 342 ? 29.398 0.381 -33.093 1.00 79.69 342 ILE A C 1
ATOM 2688 O O . ILE A 1 342 ? 30.108 1.207 -32.531 1.00 79.69 342 ILE A O 1
ATOM 2692 N N . GLN A 1 343 ? 28.570 0.706 -34.092 1.00 78.00 343 GLN A N 1
ATOM 2693 C CA . GLN A 1 343 ? 28.399 2.088 -34.542 1.00 78.00 343 GLN A CA 1
ATOM 2694 C C . GLN A 1 343 ? 27.941 2.993 -33.389 1.00 78.00 343 GLN A C 1
ATOM 2696 O O . GLN A 1 343 ? 28.530 4.045 -33.171 1.00 78.00 343 GLN A O 1
ATOM 2701 N N . ILE A 1 344 ? 26.946 2.554 -32.617 1.00 75.62 344 ILE A N 1
ATOM 2702 C CA . ILE A 1 344 ? 26.446 3.306 -31.463 1.00 75.62 344 ILE A CA 1
ATOM 2703 C C . ILE A 1 344 ? 27.530 3.467 -30.385 1.00 75.62 344 ILE A C 1
ATOM 2705 O O . ILE A 1 344 ? 27.683 4.542 -29.818 1.00 75.62 344 ILE A O 1
ATOM 2709 N N . LEU A 1 345 ? 28.303 2.415 -30.101 1.00 77.12 345 LEU A N 1
ATOM 2710 C CA . LEU A 1 345 ? 29.404 2.481 -29.133 1.00 77.12 345 LEU A CA 1
ATOM 2711 C C . LEU A 1 345 ? 30.504 3.459 -29.565 1.00 77.12 345 LEU A C 1
ATOM 2713 O O . LEU A 1 345 ? 31.064 4.149 -28.717 1.00 77.12 345 LEU A O 1
ATOM 2717 N N . LEU A 1 346 ? 30.808 3.520 -30.865 1.00 75.06 346 LEU A N 1
ATOM 2718 C CA . LEU A 1 346 ? 31.742 4.499 -31.419 1.00 75.06 346 LEU A CA 1
ATOM 2719 C C . LEU A 1 346 ? 31.193 5.917 -31.266 1.00 75.06 346 LEU A C 1
ATOM 2721 O O . LEU A 1 346 ? 31.919 6.780 -30.792 1.00 75.06 346 LEU A O 1
ATOM 2725 N N . GLU A 1 347 ? 29.920 6.142 -31.601 1.00 72.19 347 GLU A N 1
ATOM 2726 C CA . GLU A 1 347 ? 29.257 7.438 -31.408 1.00 72.19 347 GLU A CA 1
ATOM 2727 C C . GLU A 1 347 ? 29.315 7.865 -29.931 1.00 72.19 347 GLU A C 1
ATOM 2729 O O . GLU A 1 347 ? 29.769 8.966 -29.644 1.00 72.19 347 GLU A O 1
ATOM 2734 N N . LEU A 1 348 ? 28.995 6.976 -28.982 1.00 70.38 348 LEU A N 1
ATOM 2735 C CA . LEU A 1 348 ? 29.100 7.252 -27.540 1.00 70.38 348 LEU A CA 1
ATOM 2736 C C . LEU A 1 348 ? 30.524 7.606 -27.089 1.00 70.38 348 LEU A C 1
ATOM 2738 O O . LEU A 1 348 ? 30.681 8.458 -26.219 1.00 70.38 348 LEU A O 1
ATOM 2742 N N . TYR A 1 349 ? 31.554 6.978 -27.665 1.00 68.56 349 TYR A N 1
ATOM 2743 C CA . TYR A 1 349 ? 32.951 7.291 -27.352 1.00 68.56 349 TYR A CA 1
ATOM 2744 C C . TYR A 1 349 ? 33.348 8.709 -27.783 1.00 68.56 349 TYR A C 1
ATOM 2746 O O . TYR A 1 349 ? 34.176 9.320 -27.126 1.00 68.56 349 TYR A O 1
ATOM 2754 N N . TYR A 1 350 ? 32.754 9.248 -28.852 1.00 63.84 350 TYR A N 1
ATOM 2755 C CA . TYR A 1 350 ? 33.004 10.631 -29.276 1.00 63.84 350 TYR A CA 1
ATOM 2756 C C . TYR A 1 350 ? 32.346 11.683 -28.363 1.00 63.84 350 TYR A C 1
ATOM 2758 O O . TYR A 1 350 ? 32.730 12.850 -28.425 1.00 63.84 350 TYR A O 1
ATOM 2766 N N . TYR A 1 351 ? 31.368 11.295 -27.534 1.00 58.12 351 TYR A N 1
ATOM 2767 C CA . TYR A 1 351 ? 30.677 12.196 -26.600 1.00 58.12 351 TYR A CA 1
ATOM 2768 C C . TYR A 1 351 ? 31.289 12.233 -25.186 1.00 58.12 351 TYR A C 1
ATOM 2770 O O . TYR A 1 351 ? 30.953 13.142 -24.424 1.00 58.12 351 TYR A O 1
ATOM 2778 N N . VAL A 1 352 ? 32.155 11.273 -24.834 1.00 53.91 352 VAL A N 1
ATOM 2779 C CA . VAL A 1 352 ? 32.936 11.229 -23.577 1.00 53.91 352 VAL A CA 1
ATOM 2780 C C . VAL A 1 352 ? 34.278 11.912 -23.789 1.00 53.91 352 VAL A C 1
ATOM 2782 O O . VAL A 1 352 ? 34.694 12.667 -22.880 1.00 53.91 352 VAL A O 1
#

pLDDT: mean 78.36, std 19.93, range [24.67, 95.69]

Secondary structure (DSSP, 8-state):
-HHHHHHHHHTTT-GGGHHHHHHHHHHHHT-S-HHHHHHHHHHHHHHH--HHHHHHHHHHHHHHHHH---HHHHHHHHHHHHHHHHHSTT---HHHHHHHHGGGG-TTTHHHHHHHHHHT--HHHHHHHHHHHHTTTTSS-HHHHHHHHHHHHHHHHH-TT---HHHHHHGGGSHHHHHHHHHHHHHHHTSTTHHHHHHHHHHHGGG---HHHHHHHHHHHHHH-S-HHHHHHHHHHHHHTS----------------------------EEEEE-TTS-EEEEE----THHHHHHH-TT--THHHHHT--HHHHHHHHHHHHHHHHH--SHHHHHHHHHHHHHHHHHHHH-

InterPro domains:
  IPR002553 Clathrin/coatomer adaptor, adaptin-like, N-terminal [PF01602] (2-266)
  IPR011989 Armadillo-like helical [G3DSA:1.25.10.10] (1-258)
  IPR016024 Armadillo-type fold [SSF48371] (3-240)
  IPR016460 Coatomer beta subunit (COPB1) [PTHR10635] (1-343)